Protein AF-A0AAI9X634-F1 (afdb_monomer_lite)

pLDDT: mean 71.08, std 17.68, range [26.84, 91.75]

Foldseek 3Di:
DWDWDKDKDADQKAFDPVLQVVLVVVLCVVPVPKPWDWDADRVVSIIMITTTGDPVVSVVSRVSVVVSCVVQVPPDPVDDGRIDGDPVCCVPDPDNDDPPDDDDDDDDDDDDDDDDDDDPPPPDWDKDFADQPDQFCPVCQDPCVVVQVVLCVVLVWDWDHPHRRHIMITHNDPSSVVSSNVVVNVVSVVVD

Radius of gyration: 21.93 Å; chains: 1; bounding box: 58×43×53 Å

Secondary structure (DSSP, 8-state):
--EEEEEEEE-SEEEPHHHHHHHHHHHHHH-TTS-EEEEEETTTTEEEEEEEE-HHHHHHHHHHHHHHHHHHTT--TTS--SEEE-TTTGGG-SS-----------S----------------SPEEEEE--SSSS-GGGTTS-HHHHHHHHHHHT-EEEE-GGG-EEEEESSHHHHHHHHHHHHHHHHHT-

Organism: Penicillium thymicola (NCBI:txid293382)

Sequence (192 aa):
MADSRTLYLSSMWSLEDRGISEFRDKLKELNPGASIKVQYQPDKHFLIVTGQFDDEFDVEITSLFATYIEEHRNDDLLEMPRFQQLRTSKYFDPNPLLDYGSDAQPGAETLVEEIMPTQPTSDGPVVKFWYPSQVGLGPISYDSGPLLRRISEMTGTQIAVQRARGLRISAQHMDNIEEAMDILDSLEECLV

Structure (mmCIF, N/CA/C/O backbone):
data_AF-A0AAI9X634-F1
#
_entry.id   AF-A0AAI9X634-F1
#
loop_
_atom_site.group_PDB
_atom_site.id
_atom_site.type_symbol
_atom_site.label_atom_id
_atom_site.label_alt_id
_atom_site.label_comp_id
_atom_site.label_asym_id
_atom_site.label_entity_id
_atom_site.label_seq_id
_atom_site.pdbx_PDB_ins_code
_atom_site.Cartn_x
_atom_site.Cartn_y
_atom_site.Cartn_z
_atom_site.occupancy
_atom_site.B_iso_or_equiv
_atom_site.auth_seq_id
_atom_site.auth_comp_id
_atom_site.auth_asym_id
_atom_site.auth_atom_id
_atom_site.pdbx_PDB_model_num
ATOM 1 N N . MET A 1 1 ? -16.036 15.602 7.531 1.00 56.97 1 MET A N 1
ATOM 2 C CA . MET A 1 1 ? -17.043 14.729 8.184 1.00 56.97 1 MET A CA 1
ATOM 3 C C . MET A 1 1 ? -16.485 13.325 8.072 1.00 56.97 1 MET A C 1
ATOM 5 O O . MET A 1 1 ? -16.000 13.006 6.999 1.00 56.97 1 MET A O 1
ATOM 9 N N . ALA A 1 2 ? -16.459 12.551 9.157 1.00 60.59 2 ALA A N 1
ATOM 10 C CA . ALA A 1 2 ? -15.922 11.194 9.106 1.00 60.59 2 ALA A CA 1
ATOM 11 C C . ALA A 1 2 ? -16.899 10.285 8.352 1.00 60.59 2 ALA A C 1
ATOM 13 O O . ALA A 1 2 ? -18.075 10.225 8.717 1.00 60.59 2 ALA A O 1
ATOM 14 N N . ASP A 1 3 ? -16.399 9.605 7.323 1.00 71.38 3 ASP A N 1
ATOM 15 C CA . ASP A 1 3 ? -17.170 8.685 6.494 1.00 71.38 3 ASP A CA 1
ATOM 16 C C . ASP A 1 3 ? -16.716 7.243 6.739 1.00 71.38 3 ASP A C 1
ATOM 18 O O . ASP A 1 3 ? -15.586 6.976 7.155 1.00 71.38 3 ASP A O 1
ATOM 22 N N . SER A 1 4 ? -17.591 6.282 6.431 1.00 78.19 4 SER A N 1
ATOM 23 C CA . SER A 1 4 ? -17.218 4.866 6.433 1.00 78.19 4 SER A CA 1
ATOM 24 C C . SER A 1 4 ? -16.253 4.588 5.289 1.00 78.19 4 SER A C 1
ATOM 26 O O . SER A 1 4 ? -16.661 4.571 4.127 1.00 78.19 4 SER A O 1
ATOM 28 N N . ARG A 1 5 ? -14.993 4.308 5.611 1.00 78.81 5 ARG A N 1
ATOM 29 C CA . ARG A 1 5 ? -13.916 4.180 4.628 1.00 78.81 5 ARG A CA 1
ATOM 30 C C . ARG A 1 5 ? -13.088 2.921 4.814 1.00 78.81 5 ARG A C 1
ATOM 32 O O . ARG A 1 5 ? -13.061 2.307 5.882 1.00 78.81 5 ARG A O 1
ATOM 39 N N . THR A 1 6 ? -12.445 2.509 3.726 1.00 84.00 6 THR A N 1
ATOM 40 C CA . THR A 1 6 ? -11.462 1.423 3.707 1.00 84.00 6 THR A CA 1
ATOM 41 C C . THR A 1 6 ? -10.257 1.859 2.893 1.00 84.00 6 THR A C 1
ATOM 43 O O . THR A 1 6 ? -10.383 2.108 1.697 1.00 84.00 6 THR A O 1
ATOM 46 N N . LEU A 1 7 ? -9.100 1.899 3.545 1.00 85.62 7 LEU A N 1
ATOM 47 C CA . LEU A 1 7 ? -7.812 2.203 2.945 1.00 85.62 7 LEU A CA 1
ATOM 48 C C . LEU A 1 7 ? -7.017 0.909 2.753 1.00 85.62 7 LEU A C 1
ATOM 50 O O . LEU A 1 7 ? -6.922 0.082 3.665 1.00 85.62 7 LEU A O 1
ATOM 54 N N . TYR A 1 8 ? -6.451 0.739 1.560 1.00 89.31 8 TYR A N 1
ATOM 55 C CA . TYR A 1 8 ? -5.582 -0.380 1.208 1.00 89.31 8 TYR A CA 1
ATOM 56 C C . TYR A 1 8 ? -4.160 0.138 1.041 1.00 89.31 8 TYR A C 1
ATOM 58 O O . TYR A 1 8 ? -3.875 0.901 0.121 1.00 89.31 8 TYR A O 1
ATOM 66 N N . LEU A 1 9 ? -3.268 -0.295 1.921 1.00 88.31 9 LEU A N 1
ATOM 67 C CA . LEU A 1 9 ? -1.867 0.095 1.924 1.00 88.31 9 LEU A CA 1
ATOM 68 C C . LEU A 1 9 ? -1.016 -1.077 1.445 1.00 88.31 9 LEU A C 1
ATOM 70 O O . LEU A 1 9 ? -1.189 -2.212 1.888 1.00 88.31 9 LEU A O 1
ATOM 74 N N . SER A 1 10 ? -0.079 -0.788 0.552 1.00 87.88 10 SER A N 1
ATOM 75 C CA . SER A 1 10 ? 0.893 -1.741 0.021 1.00 87.88 10 SER A CA 1
ATOM 76 C C . SER A 1 10 ? 2.277 -1.127 0.105 1.00 87.88 10 SER A C 1
ATOM 78 O O . SER A 1 10 ? 2.429 0.078 -0.078 1.00 87.88 10 SER A O 1
ATOM 80 N N . SER A 1 11 ? 3.299 -1.950 0.313 1.00 84.50 11 SER A N 1
ATOM 81 C CA . SER A 1 11 ? 4.686 -1.495 0.252 1.00 84.50 11 SER A CA 1
ATOM 82 C C . SER A 1 11 ? 5.603 -2.577 -0.319 1.00 84.50 11 SER A C 1
ATOM 84 O O . SER A 1 11 ? 5.167 -3.667 -0.693 1.00 84.50 11 SER A O 1
ATOM 86 N N . MET A 1 12 ? 6.896 -2.264 -0.407 1.00 85.25 12 MET A N 1
ATOM 87 C CA . MET A 1 12 ? 7.950 -3.221 -0.753 1.00 85.25 12 MET A CA 1
ATOM 88 C C . MET A 1 12 ? 8.291 -4.194 0.387 1.00 85.25 12 MET A C 1
ATOM 90 O O . MET A 1 12 ? 9.158 -5.053 0.202 1.00 85.25 12 MET A O 1
ATOM 94 N N . TRP A 1 13 ? 7.613 -4.073 1.529 1.00 85.44 13 TRP A N 1
ATOM 95 C CA . TRP A 1 13 ? 7.865 -4.804 2.762 1.00 85.44 13 TRP A CA 1
ATOM 96 C C . TRP A 1 13 ? 6.585 -5.521 3.207 1.00 85.44 13 TRP A C 1
ATOM 98 O O . TRP A 1 13 ? 5.520 -4.911 3.296 1.00 85.44 13 TRP A O 1
ATOM 108 N N . SER A 1 14 ? 6.666 -6.817 3.494 1.00 86.88 14 SER A N 1
ATOM 109 C CA . SER A 1 14 ? 5.602 -7.525 4.201 1.00 86.88 14 SER A CA 1
ATOM 110 C C . SER A 1 14 ? 5.644 -7.188 5.683 1.00 86.88 14 SER A C 1
ATOM 112 O O . SER A 1 14 ? 6.724 -7.095 6.257 1.00 86.88 14 SER A O 1
ATOM 114 N N . LEU A 1 15 ? 4.474 -7.040 6.303 1.00 87.62 15 LEU A N 1
ATOM 115 C CA . LEU A 1 15 ? 4.367 -6.915 7.753 1.00 87.62 15 LEU A CA 1
ATOM 116 C C . LEU A 1 15 ? 4.334 -8.290 8.407 1.00 87.62 15 LEU A C 1
ATOM 118 O O . LEU A 1 15 ? 3.639 -9.191 7.935 1.00 87.62 15 LEU A O 1
ATOM 122 N N . GLU A 1 16 ? 5.004 -8.381 9.545 1.00 88.00 16 GLU A N 1
ATOM 123 C CA . GLU A 1 16 ? 4.926 -9.504 10.471 1.00 88.00 16 GLU A CA 1
ATOM 124 C C . GLU A 1 16 ? 3.901 -9.220 11.582 1.00 88.00 16 GLU A C 1
ATOM 126 O O . GLU A 1 16 ? 3.533 -8.069 11.840 1.00 88.00 16 GLU A O 1
ATOM 131 N N . ASP A 1 17 ? 3.460 -10.259 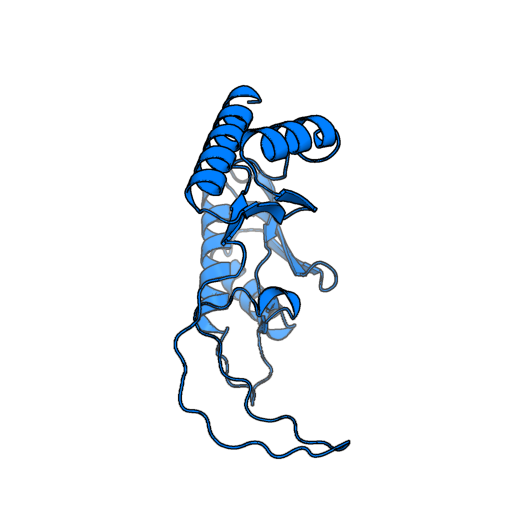12.296 1.00 84.94 17 ASP A N 1
ATOM 132 C CA . ASP A 1 17 ? 2.416 -10.166 13.335 1.00 84.94 17 ASP A CA 1
ATOM 133 C C . ASP A 1 17 ? 2.704 -9.102 14.411 1.00 84.94 17 ASP A C 1
ATOM 135 O O . ASP A 1 17 ? 1.795 -8.393 14.869 1.00 84.94 17 ASP A O 1
ATOM 139 N N . ARG A 1 18 ? 3.982 -8.949 14.787 1.00 86.31 18 ARG A N 1
ATOM 140 C CA . ARG A 1 18 ? 4.444 -7.902 15.711 1.00 86.31 18 ARG A CA 1
ATOM 141 C C . ARG A 1 18 ? 4.224 -6.509 15.122 1.00 86.31 18 ARG A C 1
ATOM 143 O O . ARG A 1 18 ? 3.629 -5.665 15.787 1.00 86.31 18 ARG A O 1
ATOM 150 N N . GLY A 1 19 ? 4.638 -6.304 13.870 1.00 87.62 19 GLY A N 1
ATOM 151 C CA . GLY A 1 19 ? 4.487 -5.033 13.162 1.00 87.62 19 GLY A CA 1
ATOM 152 C C . GLY A 1 19 ? 3.024 -4.625 12.998 1.00 87.62 19 GLY A C 1
ATOM 153 O O . GLY A 1 19 ? 2.666 -3.471 13.219 1.00 87.62 19 GLY A O 1
ATOM 154 N N . ILE A 1 20 ? 2.141 -5.584 12.703 1.00 88.44 20 ILE A N 1
ATOM 155 C CA . ILE A 1 20 ? 0.691 -5.343 12.589 1.00 88.44 20 ILE A CA 1
ATOM 156 C C . ILE A 1 20 ? 0.101 -4.884 13.927 1.00 88.44 20 ILE A C 1
ATOM 158 O O . ILE A 1 20 ? -0.741 -3.982 13.961 1.00 88.44 20 ILE A O 1
ATOM 162 N N . SER A 1 21 ? 0.512 -5.524 15.022 1.00 87.44 21 SER A N 1
ATOM 163 C CA . SER A 1 21 ? -0.006 -5.232 16.361 1.00 87.44 21 SER A CA 1
ATOM 164 C C . SER A 1 21 ? 0.444 -3.852 16.841 1.00 87.44 21 SER A C 1
ATOM 166 O O . SER A 1 21 ? -0.394 -3.039 17.222 1.00 87.44 21 SER A O 1
ATOM 168 N N . GLU A 1 22 ? 1.738 -3.556 16.731 1.00 91.75 22 GLU A N 1
ATOM 169 C CA . GLU A 1 22 ? 2.305 -2.256 17.104 1.00 91.75 22 GLU A CA 1
ATOM 170 C C . GLU A 1 22 ? 1.743 -1.116 16.237 1.00 91.75 22 GLU A C 1
ATOM 172 O O . GLU A 1 22 ? 1.356 -0.069 16.760 1.00 91.75 22 GLU A O 1
ATOM 177 N N . PHE A 1 23 ? 1.616 -1.322 14.921 1.00 90.00 23 PHE A N 1
ATOM 178 C CA . PHE A 1 23 ? 1.023 -0.325 14.026 1.00 90.00 23 PHE A CA 1
ATOM 179 C C . PHE A 1 23 ? -0.446 -0.044 14.364 1.00 90.00 23 PHE A C 1
ATOM 181 O O . PHE A 1 23 ? -0.885 1.107 14.357 1.00 90.00 23 PHE A O 1
ATOM 188 N N . ARG A 1 24 ? -1.219 -1.083 14.707 1.00 87.19 24 ARG A N 1
ATOM 189 C CA . ARG A 1 24 ? -2.605 -0.919 15.162 1.00 87.19 24 ARG A CA 1
ATOM 190 C C . ARG A 1 24 ? -2.683 -0.056 16.420 1.00 87.19 24 ARG A C 1
ATOM 192 O O . ARG A 1 24 ? -3.620 0.731 16.538 1.00 87.19 24 ARG A O 1
ATOM 199 N N . ASP A 1 25 ? -1.755 -0.219 17.352 1.00 89.38 25 ASP A N 1
ATOM 200 C CA . ASP A 1 25 ? -1.757 0.560 18.587 1.00 89.38 25 ASP A CA 1
ATOM 201 C C . ASP A 1 25 ? -1.345 2.016 18.331 1.00 89.38 25 ASP A C 1
ATOM 203 O O . ASP A 1 25 ? -2.064 2.914 18.769 1.00 89.38 25 ASP A O 1
ATOM 207 N N . LYS A 1 26 ? -0.334 2.265 17.485 1.00 89.75 26 LYS A N 1
ATOM 208 C CA . LYS A 1 26 ? 0.007 3.622 17.009 1.00 89.75 26 LYS A CA 1
ATOM 209 C C . LYS A 1 26 ? -1.176 4.319 16.322 1.00 89.75 26 LYS A C 1
ATOM 211 O O . LYS A 1 26 ? -1.415 5.498 16.559 1.00 89.75 26 LYS A O 1
ATOM 216 N N . LEU A 1 27 ? -1.963 3.599 15.516 1.00 84.19 27 LEU A N 1
ATOM 217 C CA . LEU A 1 27 ? -3.168 4.155 14.884 1.00 84.19 2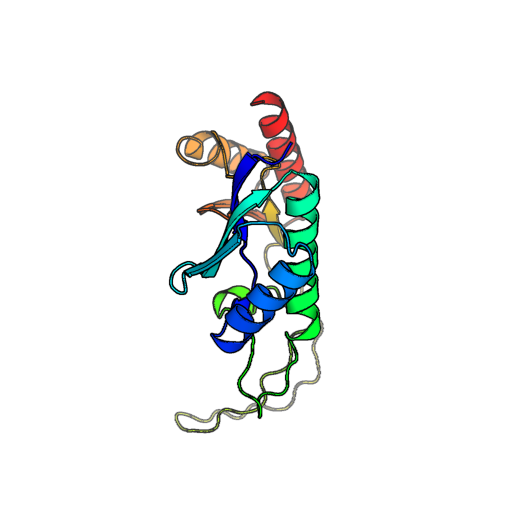7 LEU A CA 1
ATOM 218 C C . LEU A 1 27 ? -4.253 4.554 15.892 1.00 84.19 27 LEU A C 1
ATOM 220 O O . LEU A 1 27 ? -4.928 5.565 15.702 1.00 84.19 27 LEU A O 1
ATOM 224 N N . LYS A 1 28 ? -4.433 3.772 16.961 1.00 82.94 28 LYS A N 1
ATOM 225 C CA . LYS A 1 28 ? -5.371 4.127 18.036 1.00 82.94 28 LYS A CA 1
ATOM 226 C C . LYS A 1 28 ? -4.880 5.325 18.840 1.00 82.94 28 LYS A C 1
ATOM 228 O O . LYS A 1 28 ? -5.702 6.117 19.274 1.00 82.94 28 LYS A O 1
ATOM 233 N N . GLU A 1 29 ? -3.574 5.451 19.063 1.00 85.69 29 GLU A N 1
ATOM 234 C CA . GLU A 1 29 ? -2.994 6.621 19.733 1.00 85.69 29 GLU A CA 1
ATOM 235 C C . GLU A 1 29 ? -3.161 7.890 18.896 1.00 85.69 29 GLU A C 1
ATOM 237 O O . GLU A 1 29 ? -3.487 8.942 19.443 1.00 85.69 29 GLU A O 1
ATOM 242 N N . LEU A 1 30 ? -2.994 7.772 17.576 1.00 81.44 30 LEU A N 1
ATOM 243 C CA . LEU A 1 30 ? -3.174 8.868 16.629 1.00 81.44 30 LEU A CA 1
ATOM 244 C C . LEU A 1 30 ? -4.624 9.381 16.618 1.00 81.44 30 LEU A C 1
ATOM 246 O O . LEU A 1 30 ? -4.846 10.587 16.558 1.00 81.44 30 LEU A O 1
ATOM 250 N N . ASN A 1 31 ? -5.616 8.488 16.736 1.00 73.44 31 ASN A N 1
ATOM 251 C CA . ASN A 1 31 ? -7.017 8.886 16.875 1.00 73.44 31 ASN A CA 1
ATOM 252 C C . ASN A 1 31 ? -7.805 7.965 17.826 1.00 73.44 31 ASN A C 1
ATOM 254 O O . ASN A 1 31 ? -8.482 7.030 17.383 1.00 73.44 31 ASN A O 1
ATOM 258 N N . PRO A 1 32 ? -7.789 8.257 19.142 1.00 70.06 32 PRO A N 1
ATOM 259 C CA . PRO A 1 32 ? -8.424 7.412 20.158 1.00 70.06 32 PRO A CA 1
ATOM 260 C C . PRO A 1 32 ? -9.949 7.319 20.038 1.00 70.06 32 PRO A C 1
ATOM 262 O O . PRO A 1 32 ? -10.562 6.416 20.609 1.00 70.06 32 PRO A O 1
ATOM 265 N N . GLY A 1 33 ? -10.573 8.263 19.326 1.00 61.09 33 GLY A N 1
ATOM 266 C CA . GLY A 1 33 ? -12.018 8.308 19.104 1.00 61.09 33 GLY A CA 1
ATOM 267 C C . GLY A 1 33 ? -12.484 7.555 17.857 1.00 61.09 33 GLY A C 1
ATOM 268 O O . GLY A 1 33 ? -13.686 7.325 17.706 1.00 61.09 33 GLY A O 1
ATOM 269 N N . ALA A 1 34 ? -11.571 7.162 16.967 1.00 67.44 34 ALA A N 1
ATOM 270 C CA . ALA A 1 34 ? -11.924 6.532 15.705 1.00 67.44 34 ALA A CA 1
ATOM 271 C C . ALA A 1 34 ? -12.141 5.020 15.862 1.00 67.44 34 ALA A C 1
ATOM 273 O O . ALA A 1 34 ? -11.308 4.275 16.381 1.00 67.44 34 ALA A O 1
ATOM 274 N N . SER A 1 35 ? -13.280 4.533 15.363 1.00 70.31 35 SER A N 1
ATOM 275 C CA . SER A 1 35 ? -13.556 3.097 15.283 1.00 70.31 35 SER A CA 1
ATOM 276 C C . SER A 1 35 ? -12.810 2.512 14.084 1.00 70.31 35 SER A C 1
ATOM 278 O O . SER A 1 35 ? -13.330 2.506 12.968 1.00 70.31 35 SER A O 1
ATOM 280 N N . ILE A 1 36 ? -11.566 2.079 14.307 1.00 76.81 36 ILE A N 1
ATOM 281 C CA . ILE A 1 36 ? -10.661 1.589 13.260 1.00 76.81 36 ILE A CA 1
ATOM 282 C C . ILE A 1 36 ? -10.371 0.099 13.457 1.00 76.81 36 ILE A C 1
ATOM 284 O O . ILE A 1 36 ? -10.025 -0.366 14.546 1.00 76.81 36 ILE A O 1
ATOM 288 N N . LYS A 1 37 ? -10.466 -0.663 12.369 1.00 82.69 37 LYS A N 1
ATOM 289 C CA . LYS A 1 37 ? -10.081 -2.068 12.270 1.00 82.69 37 LYS A CA 1
ATOM 290 C C . LYS A 1 37 ? -8.907 -2.204 11.306 1.00 82.69 37 LYS A C 1
ATOM 292 O O . LYS A 1 37 ? -9.003 -1.802 10.154 1.00 82.69 37 LYS A O 1
ATOM 297 N N . VAL A 1 38 ? -7.840 -2.853 11.768 1.00 85.25 38 VAL A N 1
ATOM 298 C CA . VAL A 1 38 ? -6.632 -3.127 10.975 1.00 85.25 38 VAL A CA 1
ATOM 299 C C . VAL A 1 38 ? -6.536 -4.623 10.696 1.00 85.25 38 VAL A C 1
ATOM 301 O O . VAL A 1 38 ? -6.556 -5.427 11.636 1.00 85.25 38 VAL A O 1
ATOM 304 N N . GLN A 1 39 ? -6.439 -4.998 9.423 1.00 86.19 39 GLN A N 1
ATOM 305 C CA . GLN A 1 39 ? -6.266 -6.376 8.955 1.00 86.19 39 GLN A CA 1
ATOM 306 C C . GLN A 1 39 ? -5.118 -6.436 7.955 1.00 86.19 39 GLN A C 1
ATOM 308 O O . GLN A 1 39 ? -4.992 -5.549 7.124 1.00 86.19 39 GLN A O 1
ATOM 313 N N . TYR A 1 40 ? -4.324 -7.498 7.986 1.00 89.00 40 TYR A N 1
ATOM 314 C CA . TYR A 1 40 ? -3.286 -7.733 6.990 1.00 89.00 40 TYR A CA 1
ATOM 315 C C . TYR A 1 40 ? -3.644 -8.962 6.152 1.00 89.00 40 TYR A C 1
ATOM 317 O O . TYR A 1 40 ? -4.111 -9.961 6.699 1.00 89.00 40 TYR A O 1
ATOM 325 N N . GLN A 1 41 ? -3.470 -8.872 4.834 1.00 85.50 41 GLN A N 1
ATOM 326 C CA . GLN A 1 41 ? -3.637 -9.973 3.881 1.00 85.50 41 GLN A CA 1
ATOM 327 C C . GLN A 1 41 ? -2.250 -10.420 3.397 1.00 85.50 41 GLN A C 1
ATOM 329 O O . GLN A 1 41 ? -1.700 -9.780 2.495 1.00 85.50 41 GLN A O 1
ATOM 334 N N . PRO A 1 42 ? -1.663 -11.488 3.975 1.00 77.31 42 PRO A N 1
ATOM 335 C CA . PRO A 1 42 ? -0.293 -11.903 3.666 1.00 77.31 42 PRO A CA 1
ATOM 336 C C . PRO A 1 42 ? -0.092 -12.351 2.217 1.00 77.31 42 PRO A C 1
ATOM 338 O O . PRO A 1 42 ? 0.991 -12.182 1.676 1.00 77.31 42 PRO A O 1
ATOM 341 N N . ASP A 1 43 ? -1.129 -12.897 1.579 1.00 76.38 43 ASP A N 1
ATOM 342 C CA . ASP A 1 43 ? -1.113 -13.368 0.190 1.00 76.38 43 ASP A CA 1
ATOM 343 C C . ASP A 1 43 ? -1.012 -12.225 -0.830 1.00 76.38 43 ASP A C 1
ATOM 345 O O . ASP A 1 43 ? -0.469 -12.408 -1.920 1.00 76.38 43 ASP A O 1
ATOM 349 N N . LYS A 1 44 ? -1.528 -11.044 -0.474 1.00 79.81 44 LYS A N 1
ATOM 350 C CA . LYS A 1 44 ? -1.520 -9.846 -1.329 1.00 79.81 44 LYS A CA 1
ATOM 351 C C . LYS A 1 44 ? -0.578 -8.755 -0.840 1.00 79.81 44 LYS A C 1
ATOM 353 O O . LYS A 1 44 ? -0.391 -7.773 -1.549 1.00 79.81 44 LYS A O 1
ATOM 358 N N . HIS A 1 45 ? -0.006 -8.924 0.350 1.00 85.00 45 HIS A N 1
ATOM 359 C CA . HIS A 1 45 ? 0.813 -7.928 1.041 1.00 85.00 45 HIS A CA 1
ATOM 360 C C . HIS A 1 45 ? 0.091 -6.585 1.232 1.00 85.00 45 HIS A C 1
ATOM 362 O O . HIS A 1 45 ? 0.697 -5.521 1.120 1.00 85.00 45 HIS A O 1
ATOM 368 N N . PHE A 1 46 ? -1.213 -6.642 1.532 1.00 88.44 46 PHE A N 1
ATOM 369 C CA . PHE A 1 46 ? -2.021 -5.456 1.811 1.00 88.44 46 PHE A CA 1
ATOM 370 C C . PHE A 1 46 ? -2.329 -5.315 3.293 1.00 88.44 46 PHE A C 1
ATOM 372 O O . PHE A 1 46 ? -2.859 -6.237 3.919 1.00 88.44 46 PHE A O 1
ATOM 379 N N . LEU A 1 47 ? -2.078 -4.122 3.823 1.00 89.25 47 LEU A N 1
ATOM 380 C CA . LEU A 1 47 ? -2.615 -3.677 5.096 1.00 89.25 47 LEU A CA 1
ATOM 381 C C . LEU A 1 47 ? -3.915 -2.910 4.843 1.00 89.25 47 LEU A C 1
ATOM 383 O O . LEU A 1 47 ? -3.945 -1.916 4.127 1.00 89.25 47 LEU A O 1
ATOM 387 N N . ILE A 1 48 ? -5.002 -3.408 5.414 1.00 88.44 48 ILE A N 1
ATOM 388 C CA . ILE A 1 48 ? -6.356 -2.898 5.234 1.00 88.44 48 ILE A CA 1
ATOM 389 C C . ILE A 1 48 ? -6.773 -2.197 6.517 1.00 88.44 48 ILE A C 1
ATOM 391 O O . ILE A 1 48 ? -6.866 -2.828 7.577 1.00 88.44 48 ILE A O 1
ATOM 395 N N . VAL A 1 49 ? -7.058 -0.906 6.404 1.00 87.00 49 VAL A N 1
ATOM 396 C CA . VAL A 1 49 ? -7.551 -0.067 7.495 1.00 87.00 49 VAL A CA 1
ATOM 397 C C . VAL A 1 49 ? -8.991 0.313 7.175 1.00 87.00 49 VAL A C 1
ATOM 399 O O . VAL A 1 49 ? -9.255 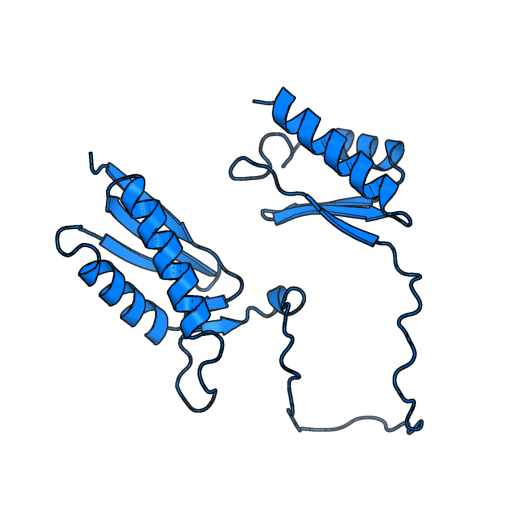1.029 6.217 1.00 87.00 49 VAL A O 1
ATOM 402 N N . THR A 1 50 ? -9.943 -0.195 7.952 1.00 84.88 50 THR A N 1
ATOM 403 C CA . THR A 1 50 ? -11.376 0.093 7.785 1.00 84.88 50 THR A CA 1
ATOM 404 C C . THR A 1 50 ? -11.882 0.855 8.995 1.00 84.88 50 THR A C 1
ATOM 406 O O . THR A 1 50 ? -11.624 0.432 10.121 1.00 84.88 50 THR A O 1
ATOM 409 N N . GLY A 1 51 ? -12.636 1.932 8.804 1.00 78.75 51 GLY A N 1
ATOM 410 C CA . GLY A 1 51 ? -13.164 2.696 9.929 1.00 78.75 51 GLY A CA 1
ATOM 411 C C . GLY A 1 51 ? -13.990 3.909 9.534 1.00 78.75 51 GLY A C 1
ATOM 412 O O . GLY A 1 51 ? -14.409 4.039 8.388 1.00 78.75 51 GLY A O 1
ATOM 413 N N . GLN A 1 52 ? -14.245 4.765 10.522 1.00 77.62 52 GLN A N 1
ATOM 414 C CA . GLN A 1 52 ? -14.866 6.078 10.340 1.00 77.62 52 GLN A CA 1
ATOM 415 C C . GLN A 1 52 ? -13.783 7.147 10.449 1.00 77.62 52 GLN A C 1
ATOM 417 O O . GLN A 1 52 ? -13.299 7.404 11.552 1.00 77.62 52 GLN A O 1
ATOM 422 N N . PHE A 1 53 ? -13.391 7.732 9.323 1.00 76.38 53 PHE A N 1
ATOM 423 C CA . PHE A 1 53 ? -12.370 8.777 9.263 1.00 76.38 53 PHE A CA 1
ATOM 424 C C . PHE A 1 53 ? -12.534 9.634 7.997 1.00 76.38 53 PHE A C 1
ATOM 426 O O . PHE A 1 53 ? -13.357 9.312 7.140 1.00 76.38 53 PHE A O 1
ATOM 433 N N . ASP A 1 54 ? -11.835 10.765 7.920 1.00 76.88 54 ASP A N 1
ATOM 434 C CA . ASP A 1 54 ? -11.885 11.707 6.795 1.00 76.88 54 ASP A CA 1
ATOM 435 C C . ASP A 1 54 ? -10.606 11.666 5.937 1.00 76.88 54 ASP A C 1
ATOM 437 O O . ASP A 1 54 ? -9.695 10.878 6.190 1.00 76.88 54 ASP A O 1
ATOM 441 N N . ASP A 1 55 ? -10.567 12.492 4.884 1.00 77.06 55 ASP A N 1
ATOM 442 C CA . ASP A 1 55 ? -9.445 12.565 3.936 1.00 77.06 55 ASP A CA 1
ATOM 443 C C . ASP A 1 55 ? -8.128 13.003 4.592 1.00 77.06 55 ASP A C 1
ATOM 445 O O . ASP A 1 55 ? -7.053 12.601 4.152 1.00 77.06 55 ASP A O 1
ATOM 449 N N . GLU A 1 56 ? -8.195 13.829 5.639 1.00 79.38 56 GLU A N 1
ATOM 450 C CA . GLU A 1 56 ? -7.009 14.280 6.371 1.00 79.38 56 GLU A CA 1
ATOM 451 C C . GLU A 1 56 ? -6.376 13.101 7.112 1.00 79.38 56 GLU A C 1
ATOM 453 O O . GLU A 1 56 ? -5.178 12.839 6.973 1.00 79.38 56 GLU A O 1
ATOM 458 N N . PHE A 1 57 ? -7.201 12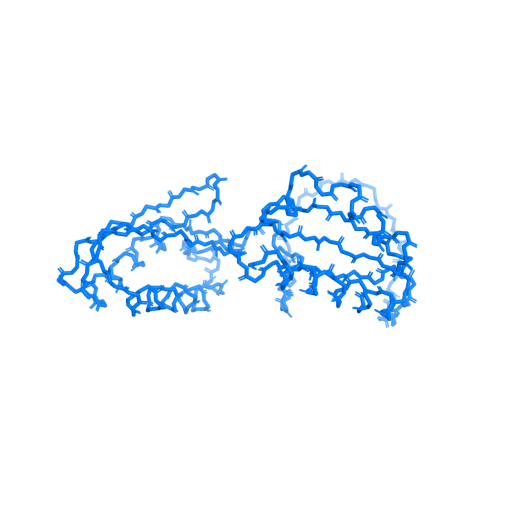.304 7.790 1.00 79.31 57 PHE A N 1
ATOM 459 C CA . PHE A 1 57 ? -6.739 11.113 8.488 1.00 79.31 57 PHE A CA 1
ATOM 460 C C . PHE A 1 57 ? -6.207 10.022 7.540 1.00 79.31 57 PHE A C 1
ATOM 462 O O . PHE A 1 57 ? -5.298 9.284 7.913 1.00 79.31 57 PHE A O 1
ATOM 469 N N . ASP A 1 58 ? -6.699 9.929 6.298 1.00 81.69 58 ASP A N 1
ATOM 470 C CA . ASP A 1 58 ? -6.138 9.028 5.273 1.00 81.69 58 ASP A CA 1
ATOM 471 C C . ASP A 1 58 ? -4.656 9.333 4.977 1.00 81.69 58 ASP A C 1
ATOM 473 O O . ASP A 1 58 ? -3.821 8.421 4.862 1.00 81.69 58 ASP A O 1
ATOM 477 N N . VAL A 1 59 ? -4.306 10.621 4.900 1.00 84.06 59 VAL A N 1
ATOM 478 C CA . VAL A 1 59 ? -2.918 11.072 4.722 1.00 84.06 59 VAL A CA 1
ATOM 479 C C . VAL A 1 59 ? -2.088 10.740 5.958 1.00 84.06 59 VAL A C 1
ATOM 481 O O . VAL A 1 59 ? -0.964 10.248 5.823 1.00 84.06 59 VAL A O 1
ATOM 484 N N . GLU A 1 60 ? -2.635 10.940 7.158 1.00 85.56 60 GLU A N 1
ATOM 485 C CA . GLU A 1 60 ? -1.939 10.614 8.405 1.00 85.56 60 GLU A CA 1
ATOM 486 C C . GLU A 1 60 ? -1.686 9.108 8.555 1.00 85.56 60 GLU A C 1
ATOM 488 O O . GLU A 1 60 ? -0.572 8.714 8.903 1.00 85.56 60 GLU A O 1
ATOM 493 N N . ILE A 1 61 ? -2.663 8.255 8.221 1.00 84.00 61 ILE A N 1
ATOM 494 C CA . ILE A 1 61 ? -2.499 6.793 8.209 1.00 84.00 61 ILE A CA 1
ATOM 495 C C . ILE A 1 61 ? -1.374 6.396 7.245 1.00 84.00 61 ILE A C 1
ATOM 497 O O . ILE A 1 61 ? -0.513 5.580 7.588 1.00 84.00 61 ILE A O 1
ATOM 501 N N . THR A 1 62 ? -1.373 6.966 6.038 1.00 88.44 62 THR A N 1
ATOM 502 C CA . THR A 1 62 ? -0.375 6.655 5.005 1.00 88.44 62 THR A CA 1
ATOM 503 C C . THR A 1 62 ? 1.023 7.107 5.432 1.00 88.44 62 THR A C 1
ATOM 505 O O . THR A 1 62 ? 1.986 6.347 5.309 1.00 88.44 62 THR A O 1
ATOM 508 N N . SER A 1 63 ? 1.132 8.314 5.989 1.00 87.38 63 SER A N 1
ATOM 509 C CA . SER A 1 63 ? 2.381 8.879 6.509 1.00 87.38 63 SER A CA 1
ATOM 510 C C . SER A 1 63 ? 2.925 8.076 7.693 1.00 87.38 63 SER A C 1
ATOM 512 O O . SER A 1 63 ? 4.112 7.733 7.725 1.00 87.38 63 SER A O 1
ATOM 514 N N . LEU A 1 64 ? 2.052 7.692 8.631 1.00 89.31 64 LEU A N 1
ATOM 515 C CA . LEU A 1 64 ? 2.400 6.829 9.757 1.00 89.31 64 LEU A CA 1
ATOM 516 C C . LEU A 1 64 ? 2.922 5.480 9.262 1.00 89.31 64 LEU A C 1
ATOM 518 O O . LEU A 1 64 ? 3.925 4.990 9.771 1.00 89.31 64 LEU A O 1
ATOM 522 N N . PHE A 1 65 ? 2.269 4.884 8.263 1.00 90.81 65 PHE A N 1
ATOM 523 C CA . PHE A 1 65 ? 2.676 3.595 7.711 1.00 90.81 65 PHE A CA 1
ATOM 524 C C . PHE A 1 65 ? 4.042 3.658 7.023 1.00 90.81 65 PHE A C 1
ATOM 526 O O . PHE A 1 65 ? 4.891 2.804 7.279 1.00 90.81 65 PHE A O 1
ATOM 533 N N . ALA A 1 66 ? 4.282 4.686 6.207 1.00 87.12 66 ALA A N 1
ATOM 534 C CA . ALA A 1 66 ? 5.577 4.903 5.568 1.00 87.12 66 ALA A CA 1
ATOM 535 C C . ALA A 1 66 ? 6.689 5.129 6.604 1.00 87.12 66 ALA A C 1
ATOM 537 O O . ALA A 1 66 ? 7.727 4.474 6.543 1.00 87.12 66 ALA A O 1
ATOM 538 N N . THR A 1 67 ? 6.447 5.989 7.596 1.00 86.94 67 THR A N 1
ATOM 539 C CA . THR A 1 67 ? 7.410 6.270 8.673 1.00 86.94 67 THR A CA 1
ATOM 540 C C . THR A 1 67 ? 7.722 5.010 9.476 1.00 86.94 67 THR A C 1
ATOM 542 O O . THR A 1 67 ? 8.884 4.700 9.711 1.00 86.94 67 THR A O 1
ATOM 545 N N . TYR A 1 68 ? 6.696 4.234 9.829 1.00 89.50 68 TYR A N 1
ATOM 546 C CA . TYR A 1 68 ? 6.855 3.001 10.594 1.00 89.50 68 TYR A CA 1
ATOM 547 C C . TYR A 1 68 ? 7.675 1.941 9.837 1.00 89.50 68 TYR A C 1
ATOM 549 O O . TYR A 1 68 ? 8.480 1.241 10.444 1.00 89.50 68 TYR A O 1
ATOM 557 N N . ILE A 1 69 ? 7.534 1.851 8.508 1.00 87.19 69 ILE A N 1
ATOM 558 C CA . ILE A 1 69 ? 8.416 1.018 7.676 1.00 87.19 69 ILE A CA 1
ATOM 559 C C . ILE A 1 69 ? 9.856 1.528 7.741 1.00 87.19 69 ILE A C 1
ATOM 561 O O . ILE A 1 69 ? 10.769 0.742 7.959 1.00 87.19 69 ILE A O 1
ATOM 565 N N . GLU A 1 70 ? 10.083 2.824 7.544 1.00 86.88 70 GLU A N 1
ATOM 566 C CA . GLU A 1 70 ? 11.434 3.397 7.509 1.00 86.88 70 GLU A CA 1
ATOM 567 C C . GLU A 1 70 ? 12.181 3.237 8.841 1.00 86.88 70 GLU A C 1
ATOM 569 O O . GLU A 1 70 ? 13.382 2.960 8.837 1.00 86.88 70 GLU A O 1
ATOM 574 N N . GLU A 1 71 ? 11.469 3.358 9.965 1.00 86.12 71 GLU A N 1
ATOM 575 C CA . GLU A 1 71 ? 12.003 3.145 11.316 1.00 86.12 71 GLU A CA 1
ATOM 576 C C . GLU A 1 71 ? 12.471 1.701 11.539 1.00 86.12 71 GLU A C 1
ATOM 578 O O . GLU A 1 71 ? 13.464 1.484 12.230 1.00 86.12 71 GLU A O 1
ATOM 583 N N . HIS A 1 72 ? 11.784 0.727 10.935 1.00 84.00 72 HIS A N 1
ATOM 584 C CA . HIS A 1 72 ? 11.932 -0.692 11.271 1.00 84.00 72 HIS A CA 1
ATOM 585 C C . HIS A 1 72 ? 12.423 -1.589 10.131 1.00 84.00 72 HIS A C 1
ATOM 587 O O . HIS A 1 72 ? 12.655 -2.780 10.335 1.00 84.00 72 HIS A O 1
ATOM 593 N N . ARG A 1 73 ? 12.622 -1.058 8.920 1.00 77.06 73 ARG A N 1
ATOM 594 C CA . ARG A 1 73 ? 13.119 -1.838 7.769 1.00 77.06 73 ARG A CA 1
ATOM 595 C C . ARG A 1 73 ? 14.523 -2.410 7.981 1.00 77.06 73 ARG A C 1
ATOM 597 O O . ARG A 1 73 ? 14.889 -3.377 7.325 1.00 77.06 73 ARG A O 1
ATOM 604 N N . ASN A 1 74 ? 15.290 -1.787 8.876 1.00 75.38 74 ASN A N 1
ATOM 605 C CA . ASN A 1 74 ? 16.651 -2.169 9.246 1.00 75.38 74 ASN A CA 1
ATOM 606 C C . ASN A 1 74 ? 16.704 -2.774 10.658 1.00 75.38 74 ASN A C 1
ATOM 608 O O . ASN A 1 74 ? 17.777 -2.790 11.261 1.00 75.38 74 ASN A O 1
ATOM 612 N N . ASP A 1 75 ? 15.560 -3.196 11.210 1.00 77.44 75 ASP A N 1
ATOM 613 C CA . ASP A 1 75 ? 15.530 -3.885 12.498 1.00 77.44 75 ASP A CA 1
ATOM 614 C C . ASP A 1 75 ? 16.492 -5.081 12.471 1.00 77.44 75 ASP A C 1
ATOM 616 O O . ASP A 1 75 ? 16.574 -5.824 11.490 1.00 77.44 75 ASP A O 1
ATOM 620 N N . ASP A 1 76 ? 17.232 -5.244 13.565 1.00 64.69 76 ASP A N 1
ATOM 621 C CA . ASP A 1 76 ? 18.266 -6.263 13.687 1.00 64.69 76 ASP A CA 1
ATOM 622 C C . ASP A 1 76 ? 17.661 -7.672 13.543 1.00 64.69 76 ASP A C 1
ATOM 624 O O . ASP A 1 76 ? 16.662 -8.003 14.187 1.00 64.69 76 ASP A O 1
ATOM 628 N N . LEU A 1 77 ? 18.282 -8.525 12.719 1.00 62.84 77 LEU A N 1
ATOM 629 C CA . LEU A 1 77 ? 17.778 -9.867 12.367 1.00 62.84 77 LEU A CA 1
ATOM 630 C C . LEU A 1 77 ? 17.732 -10.835 13.563 1.00 62.84 77 LEU A C 1
ATOM 632 O O . LEU A 1 77 ? 17.189 -11.936 13.461 1.00 62.84 77 LEU A O 1
ATOM 636 N N . LEU A 1 78 ? 18.350 -10.445 14.679 1.00 61.66 78 LEU A N 1
ATOM 637 C CA . LEU A 1 78 ? 18.359 -11.188 15.936 1.00 61.66 78 LEU A CA 1
ATOM 638 C C . LEU A 1 78 ? 17.071 -10.995 16.751 1.00 61.66 78 LEU A C 1
ATOM 640 O O . LEU A 1 78 ? 16.779 -11.818 17.623 1.00 61.66 78 LEU A O 1
ATOM 644 N N . GLU A 1 79 ? 16.290 -9.948 16.473 1.00 67.19 79 GLU A N 1
ATOM 645 C CA . GLU A 1 79 ? 14.934 -9.795 16.998 1.00 67.19 79 GLU A CA 1
ATOM 646 C C . GLU A 1 79 ? 13.891 -10.359 16.027 1.00 67.19 79 GLU A C 1
ATOM 648 O O . GLU A 1 79 ? 14.138 -10.534 14.838 1.00 67.19 79 GLU A O 1
ATOM 653 N N . MET A 1 80 ? 12.682 -10.633 16.531 1.00 69.12 80 MET A N 1
ATOM 654 C CA . MET A 1 80 ? 11.560 -10.986 15.663 1.00 69.12 80 MET A CA 1
ATOM 655 C C . MET A 1 80 ? 11.213 -9.765 14.792 1.00 69.12 80 MET A C 1
ATOM 657 O O . MET A 1 80 ? 10.776 -8.748 15.356 1.00 69.12 80 MET A O 1
ATOM 661 N N . PRO A 1 81 ? 11.422 -9.839 13.463 1.00 75.25 81 PRO A N 1
ATOM 662 C CA . PRO A 1 81 ? 11.325 -8.678 12.593 1.00 75.25 81 PRO A CA 1
ATOM 663 C C . PRO A 1 81 ? 9.881 -8.182 12.529 1.00 75.25 81 PRO A C 1
ATOM 665 O O . PRO A 1 81 ? 8.934 -8.962 12.620 1.00 75.25 81 PRO A O 1
ATOM 668 N N . ARG A 1 82 ? 9.699 -6.867 12.390 1.00 83.38 82 ARG A N 1
ATOM 669 C CA . ARG A 1 82 ? 8.378 -6.248 12.160 1.00 83.38 82 ARG A CA 1
ATOM 670 C C . ARG A 1 82 ? 8.009 -6.237 10.684 1.00 83.38 82 ARG A C 1
ATOM 672 O O . ARG A 1 82 ? 6.826 -6.246 10.342 1.00 83.38 82 ARG A O 1
ATOM 679 N N . PHE A 1 83 ? 9.035 -6.235 9.840 1.00 82.44 83 PHE A N 1
ATOM 680 C CA . PHE A 1 83 ? 8.934 -6.190 8.397 1.00 82.44 83 PHE A CA 1
ATOM 681 C C . PHE A 1 83 ? 9.912 -7.159 7.751 1.00 82.44 83 PHE A C 1
ATOM 683 O O . PHE A 1 83 ? 11.027 -7.350 8.230 1.00 82.44 83 PHE A O 1
ATOM 690 N N . GLN A 1 84 ? 9.520 -7.708 6.609 1.00 81.94 84 GLN A N 1
ATOM 691 C CA . GLN A 1 84 ? 10.396 -8.486 5.746 1.00 81.94 84 GLN A CA 1
ATOM 692 C C . GLN A 1 84 ? 10.346 -7.917 4.328 1.00 81.94 84 GLN A C 1
ATOM 694 O O . GLN A 1 84 ? 9.276 -7.649 3.787 1.00 81.94 84 GLN A O 1
ATOM 699 N N . GLN A 1 85 ? 11.502 -7.720 3.694 1.00 79.81 85 GLN A N 1
ATOM 700 C CA . GLN A 1 85 ? 11.533 -7.239 2.314 1.00 79.81 85 GLN A CA 1
ATOM 701 C C . GLN A 1 85 ? 10.914 -8.288 1.382 1.00 79.81 85 GLN A C 1
ATOM 703 O O . GLN A 1 85 ? 11.293 -9.466 1.399 1.00 79.81 85 GLN A O 1
ATOM 708 N N . LEU A 1 86 ? 9.969 -7.874 0.536 1.00 80.19 86 LEU A N 1
ATOM 709 C CA . LEU A 1 86 ? 9.351 -8.781 -0.424 1.00 80.19 86 LEU A CA 1
ATOM 710 C C . LEU A 1 86 ? 10.401 -9.289 -1.417 1.00 80.19 86 LEU A C 1
ATOM 712 O O . LEU A 1 86 ? 11.178 -8.531 -1.991 1.00 80.19 86 LEU A O 1
ATOM 716 N N . ARG A 1 87 ? 10.389 -10.590 -1.720 1.00 68.44 87 ARG A N 1
ATOM 717 C CA . ARG A 1 87 ? 11.367 -11.176 -2.661 1.00 68.44 87 ARG A CA 1
ATOM 718 C C . ARG A 1 87 ? 11.357 -10.498 -4.034 1.00 68.44 87 ARG A C 1
ATOM 720 O O . ARG A 1 87 ? 12.392 -10.402 -4.680 1.00 68.44 87 ARG A O 1
ATOM 727 N N . THR A 1 88 ? 10.199 -10.001 -4.469 1.00 62.47 88 THR A N 1
ATOM 728 C CA . THR A 1 88 ? 10.049 -9.283 -5.742 1.00 62.47 88 THR A CA 1
ATOM 729 C C . THR A 1 88 ? 10.523 -7.829 -5.702 1.00 62.47 88 THR A C 1
ATOM 731 O O . THR A 1 88 ? 10.590 -7.205 -6.757 1.00 62.47 88 THR A O 1
ATOM 734 N N . SER A 1 89 ? 10.787 -7.266 -4.517 1.00 55.16 89 SER A N 1
ATOM 735 C CA . SER A 1 89 ? 11.160 -5.859 -4.329 1.00 55.16 89 SER A CA 1
ATOM 736 C C . SER A 1 89 ? 12.668 -5.644 -4.149 1.00 55.16 89 SER A C 1
ATOM 738 O O . SER A 1 89 ? 13.120 -4.512 -4.278 1.00 55.16 89 SER A O 1
ATOM 740 N N . LYS A 1 90 ? 13.465 -6.714 -3.992 1.00 54.78 90 LYS A N 1
ATOM 741 C CA . LYS A 1 90 ? 14.941 -6.656 -3.895 1.00 54.78 90 LYS A CA 1
ATOM 742 C C . LYS A 1 90 ? 15.634 -5.908 -5.051 1.00 54.78 90 LYS A C 1
ATOM 744 O O . LYS A 1 90 ? 16.737 -5.412 -4.881 1.00 54.78 90 LYS A O 1
ATOM 749 N N . TYR A 1 91 ? 14.995 -5.804 -6.220 1.00 52.22 91 TYR A N 1
ATOM 750 C CA . TYR A 1 91 ? 15.527 -5.082 -7.388 1.00 52.22 91 TYR A CA 1
ATOM 751 C C . TYR A 1 91 ? 15.300 -3.561 -7.356 1.00 52.22 91 TYR A C 1
ATOM 753 O O . TYR A 1 91 ? 15.746 -2.866 -8.263 1.00 52.22 91 TYR A O 1
ATOM 761 N N . PHE A 1 92 ? 14.580 -3.055 -6.353 1.00 48.84 92 PHE A N 1
ATOM 762 C CA . PHE A 1 92 ? 14.202 -1.646 -6.216 1.00 48.84 92 PHE A CA 1
ATOM 763 C C . PHE A 1 92 ? 14.799 -0.998 -4.959 1.00 48.84 92 PHE A C 1
ATOM 765 O O . PHE A 1 92 ? 14.398 0.103 -4.596 1.00 48.84 92 PHE A O 1
ATOM 772 N N . ASP A 1 93 ? 15.727 -1.675 -4.279 1.00 49.75 93 ASP A N 1
ATOM 773 C CA . ASP A 1 93 ? 16.390 -1.131 -3.099 1.00 49.75 93 ASP A CA 1
ATOM 774 C C . ASP A 1 93 ? 17.452 -0.088 -3.508 1.00 49.75 93 ASP A C 1
ATOM 776 O O . ASP A 1 93 ? 18.410 -0.450 -4.199 1.00 49.75 93 ASP A O 1
ATOM 780 N N . PRO A 1 94 ? 17.317 1.198 -3.126 1.00 49.12 94 PRO A N 1
ATOM 781 C CA . PRO A 1 94 ? 18.346 2.204 -3.382 1.00 49.12 94 PRO A CA 1
ATOM 782 C C . PRO A 1 94 ? 19.621 1.977 -2.552 1.00 49.12 94 PRO A C 1
ATOM 784 O O . PRO A 1 94 ? 20.652 2.560 -2.878 1.00 49.12 94 PRO A O 1
ATOM 787 N N . ASN A 1 95 ? 19.568 1.135 -1.513 1.00 46.38 95 ASN A N 1
ATOM 788 C CA . ASN A 1 95 ? 20.706 0.735 -0.687 1.00 46.38 95 ASN A CA 1
ATOM 789 C C . ASN A 1 95 ? 20.707 -0.791 -0.510 1.00 46.38 95 ASN A C 1
ATOM 791 O O . ASN A 1 95 ? 20.331 -1.280 0.555 1.00 46.38 95 ASN A O 1
ATOM 795 N N . PRO A 1 96 ? 21.137 -1.565 -1.522 1.00 44.75 96 PRO A N 1
ATOM 796 C CA . PRO A 1 96 ? 21.173 -3.013 -1.405 1.00 44.75 96 PRO A CA 1
ATOM 797 C C . PRO A 1 96 ? 22.142 -3.404 -0.284 1.00 44.75 96 PRO A C 1
ATOM 799 O O . PRO A 1 96 ? 23.362 -3.298 -0.431 1.00 44.75 96 PRO A O 1
ATOM 802 N N . LEU A 1 97 ? 21.608 -3.862 0.849 1.00 47.09 97 LEU A N 1
ATOM 803 C CA . LEU A 1 97 ? 22.418 -4.551 1.843 1.00 47.09 97 LEU A CA 1
ATOM 804 C C . LEU A 1 97 ? 22.908 -5.851 1.198 1.00 47.09 97 LEU A C 1
ATOM 806 O O . LEU A 1 97 ? 22.116 -6.707 0.801 1.00 47.09 97 LEU A O 1
ATOM 810 N N . LEU A 1 98 ? 24.229 -5.956 1.035 1.00 41.34 98 LEU A N 1
ATOM 811 C CA . LEU A 1 98 ? 24.908 -7.163 0.579 1.00 41.34 98 LEU A CA 1
ATOM 812 C C . LEU A 1 98 ? 24.564 -8.300 1.546 1.00 41.34 98 LEU A C 1
ATOM 814 O O . LEU A 1 98 ? 25.021 -8.310 2.686 1.00 41.34 98 LEU A O 1
ATOM 818 N N . ASP A 1 99 ? 23.739 -9.232 1.077 1.00 37.16 99 ASP A N 1
ATOM 819 C CA . ASP A 1 99 ? 23.350 -10.440 1.800 1.00 37.16 99 ASP A CA 1
ATOM 820 C C . ASP A 1 99 ? 24.613 -11.299 2.006 1.00 37.16 99 ASP A C 1
ATOM 822 O O . ASP A 1 99 ? 25.083 -11.989 1.097 1.00 37.16 99 ASP A O 1
ATOM 826 N N . TYR A 1 100 ? 25.238 -11.172 3.179 1.00 38.22 100 TYR A N 1
ATOM 827 C CA . TYR A 1 100 ? 26.397 -11.965 3.568 1.00 38.22 100 TYR A CA 1
ATOM 828 C C . TYR A 1 100 ? 25.903 -13.265 4.208 1.00 38.22 100 TYR A C 1
ATOM 830 O O . TYR A 1 100 ? 25.460 -13.280 5.352 1.00 38.22 100 TYR A O 1
ATOM 838 N N . GLY A 1 101 ? 26.047 -14.364 3.468 1.00 34.59 101 GLY A N 1
ATOM 839 C CA . GLY A 1 101 ? 26.147 -15.709 4.031 1.00 34.59 101 GLY A CA 1
ATOM 840 C C . GLY A 1 101 ? 24.837 -16.483 4.176 1.00 34.59 101 GLY A C 1
ATOM 841 O O . GLY A 1 101 ? 24.161 -16.424 5.197 1.00 34.59 101 GLY A O 1
ATOM 842 N N . SER A 1 102 ? 24.582 -17.376 3.220 1.00 31.78 102 SER A N 1
ATOM 843 C CA . SER A 1 102 ? 23.950 -18.656 3.541 1.00 31.78 102 SER A CA 1
ATOM 844 C C . SER A 1 102 ? 24.803 -19.775 2.954 1.00 31.78 102 SER A C 1
ATOM 846 O O . SER A 1 102 ? 24.803 -20.034 1.752 1.00 31.78 102 SER A O 1
ATOM 848 N N . ASP A 1 103 ? 25.602 -20.362 3.837 1.00 40.03 103 ASP A N 1
ATOM 849 C CA . ASP A 1 103 ? 26.486 -21.490 3.593 1.00 40.03 103 ASP A CA 1
ATOM 850 C C . ASP A 1 103 ? 25.681 -22.797 3.703 1.00 40.03 103 ASP A C 1
ATOM 852 O O . ASP A 1 103 ? 25.161 -23.099 4.778 1.00 40.03 103 ASP A O 1
ATOM 856 N N . ALA A 1 104 ? 25.563 -23.547 2.597 1.00 31.69 104 ALA A N 1
ATOM 857 C CA . ALA A 1 104 ? 25.407 -25.015 2.550 1.00 31.69 104 ALA A CA 1
ATOM 858 C C . ALA A 1 104 ? 25.348 -25.549 1.089 1.00 31.69 104 ALA A C 1
ATOM 860 O O . ALA A 1 104 ? 24.276 -25.866 0.586 1.00 31.69 104 ALA A O 1
ATOM 861 N N . GLN A 1 105 ? 26.524 -25.592 0.435 1.00 38.28 105 GLN A N 1
ATOM 862 C CA . GLN A 1 105 ? 27.155 -26.662 -0.396 1.00 38.28 105 GLN A CA 1
ATOM 863 C C . GLN A 1 105 ? 26.340 -27.638 -1.307 1.00 38.28 105 GLN A C 1
ATOM 865 O O . GLN A 1 105 ? 25.201 -27.977 -1.007 1.00 38.28 105 GLN A O 1
ATOM 870 N N . PRO A 1 106 ? 26.993 -28.363 -2.257 1.00 44.69 106 PRO A N 1
ATOM 871 C CA . PRO A 1 106 ? 28.089 -27.984 -3.167 1.00 44.69 106 PRO A CA 1
ATOM 872 C C . PRO A 1 106 ? 27.873 -28.491 -4.620 1.00 44.69 106 PRO A C 1
ATOM 874 O O . PRO A 1 106 ? 27.216 -29.504 -4.859 1.00 44.69 106 PRO A O 1
ATOM 877 N N . GLY A 1 107 ? 28.510 -27.864 -5.612 1.00 26.84 107 GLY A N 1
ATOM 878 C CA . GLY A 1 107 ? 28.569 -28.451 -6.953 1.00 26.84 107 GLY A CA 1
ATOM 879 C C . GLY A 1 107 ? 29.309 -27.612 -7.987 1.00 26.84 107 GLY A C 1
ATOM 880 O O . GLY A 1 107 ? 28.723 -26.712 -8.570 1.00 26.84 107 GLY A O 1
ATOM 881 N N . ALA A 1 108 ? 30.553 -28.015 -8.250 1.00 32.72 108 ALA A N 1
ATOM 882 C CA . ALA A 1 108 ? 31.430 -27.616 -9.352 1.00 32.72 108 ALA A CA 1
ATOM 883 C C . ALA A 1 108 ? 32.102 -26.236 -9.249 1.00 32.72 108 ALA A C 1
ATOM 885 O O . ALA A 1 108 ? 31.621 -25.201 -9.698 1.00 32.72 108 ALA A O 1
ATOM 886 N N . GLU A 1 109 ? 33.304 -26.310 -8.693 1.00 37.50 109 GLU A N 1
ATOM 887 C CA . GLU A 1 109 ? 34.397 -25.356 -8.771 1.00 37.50 109 GLU A CA 1
ATOM 888 C C . GLU A 1 109 ? 34.702 -24.966 -10.227 1.00 37.50 109 GLU A C 1
ATOM 890 O O . GLU A 1 109 ? 34.889 -25.819 -11.098 1.00 37.50 109 GLU A O 1
ATOM 895 N N . THR A 1 110 ? 34.848 -23.672 -10.497 1.00 30.59 110 THR A N 1
ATOM 896 C CA . THR A 1 110 ? 35.847 -23.210 -11.467 1.00 30.59 110 THR A CA 1
ATOM 897 C C . THR A 1 110 ? 36.372 -21.862 -10.996 1.00 30.59 110 THR A C 1
ATOM 899 O O . THR A 1 110 ? 35.684 -20.848 -11.039 1.00 30.59 110 THR A O 1
ATOM 902 N N . LEU A 1 111 ? 37.594 -21.899 -10.469 1.00 37.19 111 LEU A N 1
ATOM 903 C CA . LEU A 1 111 ? 38.402 -20.740 -10.122 1.00 37.19 111 LEU A CA 1
ATOM 904 C C . LEU A 1 111 ? 38.658 -19.911 -11.385 1.00 37.19 111 LEU A C 1
ATOM 906 O O . LEU A 1 111 ? 39.258 -20.434 -12.322 1.00 37.19 111 LEU A O 1
ATOM 910 N N . VAL A 1 112 ? 38.278 -18.633 -11.385 1.00 33.31 112 VAL A N 1
ATOM 911 C CA . VAL A 1 112 ? 38.993 -17.600 -12.147 1.00 33.31 112 VAL A CA 1
ATOM 912 C C . VAL A 1 112 ? 39.035 -16.326 -11.304 1.00 33.31 112 VAL A C 1
ATOM 914 O O . VAL A 1 112 ? 38.084 -15.995 -10.602 1.00 33.31 112 VAL A O 1
ATOM 917 N N . GLU A 1 113 ? 40.208 -15.715 -11.335 1.00 30.16 113 GLU A N 1
ATOM 918 C CA . GLU A 1 113 ? 40.800 -14.740 -10.427 1.00 30.16 113 GLU A CA 1
ATOM 919 C C . GLU A 1 113 ? 40.011 -13.442 -10.197 1.00 30.16 113 GLU A C 1
ATOM 921 O O . GLU A 1 113 ? 39.178 -13.026 -10.999 1.00 30.16 113 GLU A O 1
ATOM 926 N N . GLU A 1 114 ? 40.363 -12.792 -9.082 1.00 42.28 114 GLU A N 1
ATOM 927 C CA . GLU A 1 114 ? 40.144 -11.376 -8.780 1.00 42.28 114 GLU A CA 1
ATOM 928 C C . GLU A 1 114 ? 40.183 -10.492 -10.033 1.00 42.28 114 GLU A C 1
ATOM 930 O O . GLU A 1 114 ? 41.241 -10.259 -10.620 1.00 42.28 114 GLU A O 1
ATOM 935 N N . ILE A 1 115 ? 39.041 -9.902 -10.382 1.00 34.94 115 ILE A N 1
ATOM 936 C CA . ILE A 1 115 ? 39.015 -8.713 -11.228 1.00 34.94 115 ILE A CA 1
ATOM 937 C C . ILE A 1 115 ? 38.332 -7.609 -10.424 1.00 34.94 115 ILE A C 1
ATOM 939 O O . ILE A 1 115 ? 37.137 -7.644 -10.140 1.00 34.94 115 ILE A O 1
ATOM 943 N N . MET A 1 116 ? 39.161 -6.645 -10.023 1.00 36.22 116 MET A N 1
ATOM 944 C CA . MET A 1 116 ? 38.804 -5.297 -9.573 1.00 36.22 116 MET A CA 1
ATOM 945 C C . MET A 1 116 ? 37.673 -4.681 -10.425 1.00 36.22 116 MET A C 1
ATOM 947 O O . MET A 1 116 ? 37.511 -5.054 -11.584 1.00 36.22 116 MET A O 1
ATOM 951 N N . PRO A 1 117 ? 36.896 -3.717 -9.896 1.00 36.44 117 PRO A N 1
ATOM 952 C CA . PRO A 1 117 ? 35.621 -3.314 -10.480 1.00 36.44 117 PRO A CA 1
ATOM 953 C C . PRO A 1 117 ? 35.809 -2.718 -11.878 1.00 36.44 117 PRO A C 1
ATOM 955 O O . PRO A 1 117 ? 36.225 -1.569 -12.035 1.00 36.44 117 PRO A O 1
ATOM 958 N N . THR A 1 118 ? 35.479 -3.487 -12.912 1.00 35.72 118 THR A N 1
ATOM 959 C CA . THR A 1 118 ? 35.303 -2.945 -14.257 1.00 35.72 118 THR A CA 1
ATOM 960 C C . THR A 1 118 ? 34.026 -2.117 -14.285 1.00 35.72 118 THR A C 1
ATOM 962 O O . THR A 1 118 ? 32.954 -2.596 -13.916 1.00 35.72 118 THR A O 1
ATOM 965 N N . GLN A 1 119 ? 34.171 -0.860 -14.714 1.00 38.06 119 GLN A N 1
ATOM 966 C CA . GLN A 1 119 ? 33.090 0.074 -15.031 1.00 38.06 119 GLN A CA 1
ATOM 967 C C . GLN A 1 119 ? 31.919 -0.633 -15.733 1.00 38.06 119 GLN A C 1
ATOM 969 O O . GLN A 1 119 ? 32.165 -1.469 -16.608 1.00 38.06 119 GLN A O 1
ATOM 974 N N . PRO A 1 120 ? 30.656 -0.281 -15.421 1.00 37.00 120 PRO A N 1
ATOM 975 C CA . PRO A 1 120 ? 29.521 -0.853 -16.122 1.00 37.00 120 PRO A CA 1
ATOM 976 C C . PRO A 1 120 ? 29.603 -0.432 -17.588 1.00 37.00 120 PRO A C 1
ATOM 978 O O . PRO A 1 120 ? 29.478 0.743 -17.933 1.00 37.00 120 PRO A O 1
ATOM 981 N N . THR A 1 121 ? 29.850 -1.404 -18.459 1.00 41.78 121 THR A N 1
ATOM 982 C CA . THR A 1 121 ? 29.704 -1.224 -19.898 1.00 41.78 121 THR A CA 1
ATOM 983 C C . THR A 1 121 ? 28.204 -1.148 -20.167 1.00 41.78 121 THR A C 1
ATOM 985 O O . THR A 1 121 ? 27.479 -2.136 -20.065 1.00 41.78 121 THR A O 1
ATOM 988 N N . SER A 1 122 ? 27.728 0.074 -20.386 1.00 53.75 122 SER A N 1
ATOM 989 C CA . SER A 1 122 ? 26.362 0.388 -20.788 1.00 53.75 122 SER A CA 1
ATOM 990 C C . SER A 1 122 ? 26.097 -0.181 -22.182 1.00 53.75 122 SER A C 1
ATOM 992 O O . SER A 1 122 ? 26.409 0.480 -23.163 1.00 53.75 122 SER A O 1
ATOM 994 N N . ASP A 1 123 ? 25.525 -1.382 -22.261 1.00 52.50 123 ASP A N 1
ATOM 995 C CA . ASP A 1 123 ? 24.987 -1.948 -23.513 1.00 52.50 123 ASP A CA 1
ATOM 996 C C . ASP A 1 123 ? 23.675 -2.737 -23.294 1.00 52.50 123 ASP A C 1
ATOM 998 O O . ASP A 1 123 ? 23.250 -3.552 -24.112 1.00 52.50 123 ASP A O 1
ATOM 1002 N N . GLY A 1 124 ? 23.003 -2.506 -22.161 1.00 56.06 124 GLY A N 1
ATOM 1003 C CA . GLY A 1 124 ? 21.651 -3.009 -21.913 1.00 56.06 124 GLY A CA 1
ATOM 1004 C C . GLY A 1 124 ? 20.591 -1.994 -22.357 1.00 56.06 124 GLY A C 1
ATOM 1005 O O . GLY A 1 124 ? 20.826 -0.794 -22.219 1.00 56.06 124 GLY A O 1
ATOM 1006 N N . PRO A 1 125 ? 19.415 -2.431 -22.851 1.00 68.06 125 PRO A N 1
ATOM 1007 C CA . PRO A 1 125 ? 18.315 -1.513 -23.126 1.00 68.06 125 PRO A CA 1
ATOM 1008 C C . PRO A 1 125 ? 17.932 -0.773 -21.841 1.00 68.06 125 PRO A C 1
ATOM 1010 O O . PRO A 1 125 ? 17.759 -1.385 -20.784 1.00 68.06 125 PRO A O 1
ATOM 1013 N N . VAL A 1 126 ? 17.791 0.544 -21.944 1.00 75.50 126 VAL A N 1
ATOM 1014 C CA . VAL A 1 126 ? 17.283 1.403 -20.879 1.00 75.50 126 VAL A CA 1
ATOM 1015 C C . VAL A 1 126 ? 15.848 0.976 -20.574 1.00 75.50 126 VAL A C 1
ATOM 1017 O O . VAL A 1 126 ? 15.079 0.657 -21.481 1.00 75.50 126 VAL A O 1
ATOM 1020 N N . VAL A 1 127 ? 15.487 0.919 -19.293 1.00 78.69 127 VAL A N 1
ATOM 1021 C CA . VAL A 1 127 ? 14.158 0.494 -18.836 1.00 78.69 127 VAL A CA 1
ATOM 1022 C C . VAL A 1 127 ? 13.599 1.546 -17.890 1.00 78.69 127 VAL A C 1
ATOM 1024 O O . VAL A 1 127 ? 14.260 1.912 -16.919 1.00 78.69 127 VAL A O 1
ATOM 1027 N N . LYS A 1 128 ? 12.357 1.971 -18.120 1.00 79.56 128 LYS A N 1
ATOM 1028 C CA . LYS A 1 128 ? 11.575 2.760 -17.167 1.00 79.56 128 LYS A CA 1
ATOM 1029 C C . LYS A 1 128 ? 10.173 2.190 -16.979 1.00 79.56 128 LYS A C 1
ATOM 1031 O O . LYS A 1 128 ? 9.684 1.383 -17.769 1.00 79.56 128 LYS A O 1
ATOM 1036 N N . PHE A 1 129 ? 9.538 2.634 -15.905 1.00 78.81 129 PHE A N 1
ATOM 1037 C CA . PHE A 1 129 ? 8.158 2.315 -15.585 1.00 78.81 129 PHE A CA 1
ATOM 1038 C C . PHE A 1 129 ? 7.316 3.580 -15.672 1.00 78.81 129 PHE A C 1
ATOM 1040 O O . PHE A 1 129 ? 7.715 4.621 -15.152 1.00 78.81 129 PHE A O 1
ATOM 1047 N N . TRP A 1 130 ? 6.178 3.466 -16.343 1.00 78.12 130 TRP A N 1
ATOM 1048 C CA . TRP A 1 130 ? 5.157 4.496 -16.429 1.00 78.12 130 TRP A CA 1
ATOM 1049 C C . TRP A 1 130 ? 3.962 4.077 -15.573 1.00 78.12 130 TRP A C 1
ATOM 1051 O O . TRP A 1 130 ? 3.519 2.921 -15.637 1.00 78.12 130 TRP A O 1
ATOM 1061 N N . TYR A 1 131 ? 3.464 5.009 -14.767 1.00 74.25 131 TYR A N 1
ATOM 1062 C CA . TYR A 1 131 ? 2.375 4.786 -13.826 1.00 74.25 131 TYR A CA 1
ATOM 1063 C C . TYR A 1 131 ? 1.265 5.806 -14.098 1.00 74.25 131 TYR A C 1
ATOM 1065 O O . TYR A 1 131 ? 1.580 6.988 -14.187 1.00 74.25 131 TYR A O 1
ATOM 1073 N N . PRO A 1 132 ? -0.001 5.368 -14.196 1.00 68.19 132 PRO A N 1
ATOM 1074 C CA . PRO A 1 132 ? -1.131 6.277 -14.344 1.00 68.19 132 PRO A CA 1
ATOM 1075 C C . PRO A 1 132 ? -1.291 7.147 -13.090 1.00 68.19 132 PRO A C 1
ATOM 1077 O O . PRO A 1 132 ? -1.064 6.680 -11.967 1.00 68.19 132 PRO A O 1
ATOM 1080 N N . SER A 1 133 ? -1.701 8.397 -13.277 1.00 63.75 133 SER A N 1
ATOM 1081 C CA . SER A 1 133 ? -1.996 9.353 -12.206 1.00 63.75 133 SER A CA 1
ATOM 1082 C C . SER A 1 133 ? -3.264 9.000 -11.418 1.00 63.75 133 SER A C 1
ATOM 1084 O O . SER A 1 133 ? -3.371 9.352 -10.241 1.00 63.75 133 SER A O 1
ATOM 1086 N N . GLN A 1 134 ? -4.208 8.261 -12.014 1.00 57.91 134 GLN A N 1
ATOM 1087 C CA . GLN A 1 134 ? -5.385 7.725 -11.316 1.00 57.91 134 GLN A CA 1
ATOM 1088 C C . GLN A 1 134 ? -5.184 6.266 -10.873 1.00 57.91 134 GLN A C 1
ATOM 1090 O O . GLN A 1 134 ? -4.409 5.510 -11.456 1.00 57.91 134 GLN A O 1
ATOM 1095 N N . VAL A 1 135 ? -5.881 5.849 -9.806 1.00 50.06 135 VAL A N 1
ATOM 1096 C CA . VAL A 1 135 ? -5.712 4.518 -9.192 1.00 50.06 135 VAL A CA 1
ATOM 1097 C C . VAL A 1 135 ? -6.071 3.407 -10.188 1.00 50.06 135 VAL A C 1
ATOM 1099 O O . VAL A 1 135 ? -7.238 3.084 -10.405 1.00 50.06 135 VAL A O 1
ATOM 1102 N N . GLY A 1 136 ? -5.036 2.780 -10.749 1.00 54.12 136 GLY A N 1
ATOM 1103 C CA . GLY A 1 136 ? -5.140 1.682 -11.707 1.00 54.12 136 GLY A CA 1
ATOM 1104 C C . GLY A 1 136 ? -4.992 2.138 -13.159 1.00 54.12 136 GLY A C 1
ATOM 1105 O O . GLY A 1 136 ? -5.228 3.282 -13.507 1.00 54.12 136 GLY A O 1
ATOM 1106 N N . LEU A 1 137 ? -4.625 1.208 -14.041 1.00 50.94 137 LEU A N 1
ATOM 1107 C CA . LEU A 1 137 ? -4.389 1.465 -15.471 1.00 50.94 137 LEU A CA 1
ATOM 1108 C C . LEU A 1 137 ? -5.632 1.938 -16.265 1.00 50.94 137 LEU A C 1
ATOM 1110 O O . LEU A 1 137 ? -5.542 2.047 -17.482 1.00 50.94 137 LEU A O 1
ATOM 1114 N N . GLY A 1 138 ? -6.787 2.187 -15.633 1.00 55.22 138 GLY A N 1
ATOM 1115 C CA . GLY A 1 138 ? -7.989 2.709 -16.297 1.00 55.22 138 GLY A CA 1
ATOM 1116 C C . GLY A 1 138 ? -8.352 1.987 -17.616 1.00 55.22 138 GLY A C 1
ATOM 1117 O O . GLY A 1 138 ? -8.124 0.773 -17.741 1.00 55.22 138 GLY A O 1
ATOM 1118 N N . PRO A 1 139 ? -8.867 2.711 -18.634 1.00 50.50 139 PRO A N 1
ATOM 1119 C CA . PRO A 1 139 ? -9.091 2.200 -19.997 1.00 50.50 139 PRO A CA 1
ATOM 1120 C C . PRO A 1 139 ? -7.824 1.644 -20.677 1.00 50.50 139 PRO A C 1
ATOM 1122 O O . PRO A 1 139 ? -7.914 0.905 -21.657 1.00 50.50 139 PRO A O 1
ATOM 1125 N N . ILE A 1 140 ? -6.638 1.961 -20.144 1.00 56.84 140 ILE A N 1
ATOM 1126 C CA . ILE A 1 140 ? -5.328 1.509 -20.629 1.00 56.84 140 ILE A CA 1
ATOM 1127 C C . ILE A 1 140 ? -4.988 0.091 -20.099 1.00 56.84 140 ILE A C 1
ATOM 1129 O O . ILE A 1 140 ? -3.989 -0.494 -20.507 1.00 56.84 140 ILE A O 1
ATOM 1133 N N . SER A 1 141 ? -5.818 -0.540 -19.255 1.00 58.28 141 SER A N 1
ATOM 1134 C CA . SER A 1 141 ? -5.456 -1.803 -18.577 1.00 58.28 141 SER A CA 1
ATOM 1135 C C . SER A 1 141 ? -5.826 -3.116 -19.281 1.00 58.28 141 SER A C 1
ATOM 1137 O O . SER A 1 141 ? -5.137 -4.115 -19.068 1.00 58.28 141 SER A O 1
ATOM 1139 N N . TYR A 1 142 ? -6.895 -3.150 -20.089 1.00 49.38 142 TYR A N 1
ATOM 1140 C CA . TYR A 1 142 ? -7.462 -4.420 -20.581 1.00 49.38 142 TYR A CA 1
ATOM 1141 C C . TYR A 1 142 ? -7.680 -4.468 -22.105 1.00 49.38 142 TYR A C 1
ATOM 1143 O O . TYR A 1 142 ? -7.351 -5.482 -22.714 1.00 49.38 142 TYR A O 1
ATOM 1151 N N . ASP A 1 143 ? -8.102 -3.364 -22.739 1.00 52.34 143 ASP A N 1
ATOM 1152 C CA . ASP A 1 143 ? -8.393 -3.297 -24.191 1.00 52.34 143 ASP A CA 1
ATOM 1153 C C . ASP A 1 143 ? -7.396 -2.441 -25.005 1.00 52.34 143 ASP A C 1
ATOM 1155 O O . ASP A 1 143 ? -7.543 -2.242 -26.211 1.00 52.34 143 ASP A O 1
ATOM 1159 N N . SER A 1 144 ? -6.330 -1.952 -24.372 1.00 63.84 144 SER A N 1
ATOM 1160 C CA . SER A 1 144 ? -5.360 -1.016 -24.962 1.00 63.84 144 SER A CA 1
ATOM 1161 C C . SER A 1 144 ? -4.217 -1.677 -25.735 1.00 63.84 144 SER A C 1
ATOM 1163 O O . SER A 1 144 ? -3.364 -0.975 -26.277 1.00 63.84 144 SER A O 1
ATOM 1165 N N . GLY A 1 145 ? -4.180 -3.010 -25.827 1.00 70.00 145 GLY A N 1
ATOM 1166 C CA . GLY A 1 145 ? -3.121 -3.754 -26.523 1.00 70.00 145 GLY A CA 1
ATOM 1167 C C . GLY A 1 145 ? -2.776 -3.208 -27.922 1.00 70.00 145 GLY A C 1
ATOM 1168 O O . GLY A 1 145 ? -1.593 -3.034 -28.217 1.00 70.00 145 GLY A O 1
ATOM 1169 N N . PRO A 1 146 ? -3.763 -2.860 -28.775 1.00 79.56 146 PRO A N 1
ATOM 1170 C CA . PRO A 1 146 ? -3.501 -2.235 -30.073 1.00 79.56 146 PRO A CA 1
ATOM 1171 C C . PRO A 1 146 ? -2.883 -0.831 -29.982 1.00 79.56 146 PRO A C 1
ATOM 1173 O O . PRO A 1 146 ? -2.040 -0.482 -30.807 1.00 79.56 146 PRO A O 1
ATOM 1176 N N . LEU A 1 147 ? -3.286 -0.033 -28.991 1.00 80.56 147 LEU A N 1
ATOM 1177 C CA . LEU A 1 147 ? -2.785 1.324 -28.766 1.00 80.56 147 LEU A CA 1
ATOM 1178 C C . LEU A 1 147 ? -1.352 1.295 -28.222 1.00 80.56 147 LEU A C 1
ATOM 1180 O O . LEU A 1 147 ? -0.481 1.953 -28.781 1.00 80.56 147 LEU A O 1
ATOM 1184 N N . LEU A 1 148 ? -1.073 0.452 -27.227 1.00 83.44 148 LEU A N 1
ATOM 1185 C CA . LEU A 1 148 ? 0.276 0.266 -26.684 1.00 83.44 148 LEU A CA 1
ATOM 1186 C C . LEU A 1 148 ? 1.244 -0.280 -27.736 1.00 83.44 148 LEU A C 1
ATOM 1188 O O . LEU A 1 148 ? 2.387 0.167 -27.808 1.00 83.44 148 LEU A O 1
ATOM 1192 N N . ARG A 1 149 ? 0.780 -1.192 -28.601 1.00 82.44 149 ARG A N 1
ATOM 1193 C CA . ARG A 1 149 ? 1.577 -1.669 -29.738 1.00 82.44 149 ARG A CA 1
ATOM 1194 C C . ARG A 1 149 ? 1.912 -0.532 -30.704 1.00 82.44 149 ARG A C 1
ATOM 1196 O O . ARG A 1 149 ? 3.046 -0.439 -31.154 1.00 82.44 149 ARG A O 1
ATOM 1203 N N . ARG A 1 150 ? 0.956 0.355 -30.987 1.00 84.06 150 ARG A N 1
ATOM 1204 C CA . ARG A 1 150 ? 1.181 1.502 -31.874 1.00 84.06 150 ARG A CA 1
ATOM 1205 C C . ARG A 1 150 ? 2.180 2.501 -31.288 1.00 84.06 150 ARG A C 1
ATOM 1207 O O . ARG A 1 150 ? 3.038 2.977 -32.018 1.00 84.06 150 ARG A O 1
ATOM 1214 N N . ILE A 1 151 ? 2.103 2.781 -29.987 1.00 85.50 151 ILE A N 1
ATOM 1215 C CA . ILE A 1 151 ? 3.064 3.658 -29.295 1.00 85.50 151 ILE A CA 1
ATOM 1216 C C . ILE A 1 151 ? 4.462 3.027 -29.314 1.00 85.50 151 ILE A C 1
ATOM 1218 O O . ILE A 1 151 ? 5.434 3.698 -29.650 1.00 85.50 151 ILE A O 1
ATOM 1222 N N . SER A 1 152 ? 4.550 1.725 -29.035 1.00 85.69 152 SER A N 1
ATOM 1223 C CA . SER A 1 152 ? 5.784 0.932 -29.099 1.00 85.69 152 SER A CA 1
ATOM 1224 C C . SER A 1 152 ? 6.446 0.999 -30.485 1.00 85.69 152 SER A C 1
ATOM 1226 O O . SER A 1 152 ? 7.644 1.256 -30.583 1.00 85.69 152 SER A O 1
ATOM 1228 N N . GLU A 1 153 ? 5.664 0.857 -31.559 1.00 88.06 153 GLU A N 1
ATOM 1229 C CA . GLU A 1 153 ? 6.144 0.987 -32.943 1.00 88.06 153 GLU A CA 1
ATOM 1230 C C . GLU A 1 153 ? 6.575 2.422 -33.290 1.00 88.06 153 GLU A C 1
ATOM 1232 O O . GLU A 1 153 ? 7.601 2.603 -33.942 1.00 88.06 153 GLU A O 1
ATOM 1237 N N . MET A 1 154 ? 5.818 3.436 -32.856 1.00 86.62 154 MET A N 1
ATOM 1238 C CA . MET A 1 154 ? 6.108 4.848 -33.146 1.00 86.62 154 MET A CA 1
ATOM 1239 C C . MET A 1 154 ? 7.393 5.341 -32.480 1.00 86.62 154 MET A C 1
ATOM 1241 O O . MET A 1 154 ? 8.156 6.068 -33.102 1.00 86.62 154 MET A O 1
ATOM 1245 N N . THR A 1 155 ? 7.625 4.927 -31.237 1.00 87.19 155 THR A N 1
ATOM 1246 C CA . THR A 1 155 ? 8.732 5.420 -30.400 1.00 87.19 155 THR A CA 1
ATOM 1247 C C . THR A 1 155 ? 9.954 4.504 -30.434 1.00 87.19 155 THR A C 1
ATOM 1249 O O . THR A 1 155 ? 10.973 4.784 -29.812 1.00 87.19 155 THR A O 1
ATOM 1252 N N . GLY A 1 156 ? 9.880 3.362 -31.128 1.00 86.62 156 GLY A N 1
ATOM 1253 C CA . GLY A 1 156 ? 10.950 2.363 -31.101 1.00 86.62 156 GLY A CA 1
ATOM 1254 C C . GLY A 1 156 ? 11.210 1.825 -29.689 1.00 86.62 156 GLY A C 1
ATOM 1255 O O . GLY A 1 156 ? 12.357 1.556 -29.323 1.00 86.62 156 GLY A O 1
ATOM 1256 N N . THR A 1 157 ? 10.154 1.703 -28.884 1.00 88.62 157 THR A N 1
ATOM 1257 C CA . THR A 1 157 ? 10.201 1.162 -27.523 1.00 88.62 157 THR A CA 1
ATOM 1258 C C . THR A 1 157 ? 9.543 -0.209 -27.478 1.00 88.62 157 THR A C 1
ATOM 1260 O O . THR A 1 157 ? 8.795 -0.592 -28.371 1.00 88.62 157 THR A O 1
ATOM 1263 N N . GLN A 1 158 ? 9.794 -0.971 -26.422 1.00 87.69 158 GLN A N 1
ATOM 1264 C CA . GLN A 1 158 ? 9.048 -2.175 -26.086 1.00 87.69 158 GLN A CA 1
ATOM 1265 C C . GLN A 1 158 ? 8.222 -1.901 -24.833 1.00 87.69 158 GLN A C 1
ATOM 1267 O O . GLN A 1 158 ? 8.781 -1.635 -23.769 1.00 87.69 158 GLN A O 1
ATOM 1272 N N . ILE A 1 159 ? 6.896 -1.967 -24.972 1.00 84.00 159 ILE A N 1
ATOM 1273 C CA . ILE A 1 159 ? 5.948 -1.651 -23.900 1.00 84.00 159 ILE A CA 1
ATOM 1274 C C . ILE A 1 159 ? 5.251 -2.933 -23.449 1.00 84.00 159 ILE A C 1
ATOM 1276 O O . ILE A 1 159 ? 4.625 -3.630 -24.249 1.00 84.00 159 ILE A O 1
ATOM 1280 N N . ALA A 1 160 ? 5.350 -3.250 -22.162 1.00 80.25 160 ALA A N 1
ATOM 1281 C CA . ALA A 1 160 ? 4.718 -4.415 -21.558 1.00 80.25 160 ALA A CA 1
ATOM 1282 C C . ALA A 1 160 ? 3.833 -4.006 -20.378 1.00 80.25 160 ALA A C 1
ATOM 1284 O O . ALA A 1 160 ? 4.273 -3.311 -19.463 1.00 80.25 160 ALA A O 1
ATOM 1285 N N . VAL A 1 161 ? 2.591 -4.494 -20.369 1.00 73.12 161 VAL A N 1
ATOM 1286 C CA . VAL A 1 161 ? 1.660 -4.289 -19.254 1.00 73.12 161 VAL A CA 1
ATOM 1287 C C . VAL A 1 161 ? 2.118 -5.115 -18.056 1.00 73.12 161 VAL A C 1
ATOM 1289 O O . VAL A 1 161 ? 2.188 -6.344 -18.128 1.00 73.12 161 VAL A O 1
ATOM 1292 N N . GLN A 1 162 ? 2.389 -4.460 -16.928 1.00 66.38 162 GLN A N 1
ATOM 1293 C CA . GLN A 1 162 ? 2.810 -5.122 -15.696 1.00 66.38 162 GLN A CA 1
ATOM 1294 C C . GLN A 1 162 ? 1.663 -5.178 -14.674 1.00 66.38 162 GLN A C 1
ATOM 1296 O O . GLN A 1 162 ? 1.792 -4.757 -13.528 1.00 66.38 162 GLN A O 1
ATOM 1301 N N . ARG A 1 163 ? 0.520 -5.750 -15.087 1.00 61.72 163 ARG A N 1
ATOM 1302 C CA . ARG A 1 163 ? -0.707 -5.915 -14.274 1.00 61.72 163 ARG A CA 1
ATOM 1303 C C . ARG A 1 163 ? -1.059 -4.633 -13.496 1.00 61.72 163 ARG A C 1
ATOM 1305 O O . ARG A 1 163 ? -1.176 -3.576 -14.093 1.00 61.72 163 ARG A O 1
ATOM 1312 N N . ALA A 1 164 ? -1.212 -4.713 -12.172 1.00 53.06 164 ALA A N 1
ATOM 1313 C CA . ALA A 1 164 ? -1.563 -3.581 -11.312 1.00 53.06 164 ALA A CA 1
ATOM 1314 C C . ALA A 1 164 ? -0.441 -2.531 -11.150 1.00 53.06 164 ALA A C 1
ATOM 1316 O O . ALA A 1 164 ? -0.637 -1.555 -10.438 1.00 53.06 164 ALA A O 1
ATOM 1317 N N . ARG A 1 165 ? 0.735 -2.737 -11.762 1.00 53.53 165 ARG A N 1
ATOM 1318 C CA . ARG A 1 165 ? 1.950 -1.929 -11.561 1.00 53.53 165 ARG A CA 1
ATOM 1319 C C . ARG A 1 165 ? 2.265 -0.975 -12.720 1.00 53.53 165 ARG A C 1
ATOM 1321 O O . ARG A 1 165 ? 3.374 -0.469 -12.775 1.00 53.53 165 ARG A O 1
ATOM 1328 N N . GLY A 1 166 ? 1.341 -0.746 -13.652 1.00 71.25 166 GLY A N 1
ATOM 1329 C CA . GLY A 1 166 ? 1.570 0.180 -14.767 1.00 71.25 166 GLY A CA 1
ATOM 1330 C C . GLY A 1 166 ? 2.209 -0.471 -16.000 1.00 71.25 166 GLY A C 1
ATOM 1331 O O . GLY A 1 166 ? 2.018 -1.666 -16.266 1.00 71.25 166 GLY A O 1
ATOM 1332 N N . LEU A 1 167 ? 2.954 0.319 -16.776 1.00 80.88 167 LEU A N 1
ATOM 1333 C CA . LEU A 1 167 ? 3.606 -0.100 -18.019 1.00 80.88 167 LEU A CA 1
ATOM 1334 C C . LEU A 1 167 ? 5.128 -0.117 -17.853 1.00 80.88 167 LEU A C 1
ATOM 1336 O O . LEU A 1 167 ? 5.726 0.840 -17.371 1.00 80.88 167 LEU A O 1
ATOM 1340 N N . ARG A 1 168 ? 5.774 -1.197 -18.296 1.00 82.62 168 ARG A N 1
ATOM 1341 C CA . ARG A 1 168 ? 7.232 -1.271 -18.440 1.00 82.62 168 ARG A CA 1
ATOM 1342 C C . ARG A 1 168 ? 7.605 -0.864 -19.860 1.00 82.62 168 ARG A C 1
ATOM 1344 O O . ARG A 1 168 ? 7.142 -1.510 -20.796 1.00 82.62 168 ARG A O 1
ATOM 1351 N N . ILE A 1 169 ? 8.462 0.140 -20.003 1.00 83.31 169 ILE A N 1
ATOM 1352 C CA . ILE A 1 169 ? 8.939 0.675 -21.282 1.00 83.31 169 ILE A CA 1
ATOM 1353 C C . ILE A 1 169 ? 10.443 0.433 -21.361 1.00 83.31 169 ILE A C 1
ATOM 1355 O O . ILE A 1 169 ? 11.173 0.756 -20.423 1.00 83.31 169 ILE A O 1
ATOM 1359 N N . SER A 1 170 ? 10.922 -0.141 -22.460 1.00 83.38 170 SER A N 1
ATOM 1360 C CA . SER A 1 170 ? 12.357 -0.327 -22.682 1.00 83.38 170 SER A CA 1
ATOM 1361 C C . SER A 1 170 ? 12.790 0.033 -24.093 1.00 83.38 170 SER A C 1
ATOM 1363 O O . SER A 1 170 ? 12.087 -0.297 -25.043 1.00 83.38 170 SER A O 1
ATOM 1365 N N . ALA A 1 171 ? 13.955 0.658 -24.237 1.00 86.06 171 ALA A N 1
ATOM 1366 C CA . ALA A 1 171 ? 14.520 1.055 -25.525 1.00 86.06 171 ALA A CA 1
ATOM 1367 C C . ALA A 1 171 ? 16.047 1.135 -25.460 1.00 86.06 171 ALA A C 1
ATOM 1369 O O . ALA A 1 171 ? 16.629 1.116 -24.380 1.00 86.06 171 ALA A O 1
ATOM 1370 N N . GLN A 1 172 ? 16.710 1.240 -26.612 1.00 82.06 172 GLN A N 1
ATOM 1371 C CA . GLN A 1 172 ? 18.165 1.442 -26.647 1.00 82.06 172 GLN A CA 1
ATOM 1372 C C . GLN A 1 172 ? 18.576 2.862 -26.241 1.00 82.06 172 GLN A C 1
ATOM 1374 O O . GLN A 1 172 ? 19.661 3.055 -25.703 1.00 82.06 172 GLN A O 1
ATOM 1379 N N . HIS A 1 173 ? 17.699 3.842 -26.468 1.00 82.88 173 HIS A N 1
ATOM 1380 C CA . HIS A 1 173 ? 17.957 5.248 -26.188 1.00 82.88 173 HIS A CA 1
ATOM 1381 C C . HIS A 1 173 ? 16.920 5.803 -25.222 1.00 82.88 173 HIS A C 1
ATOM 1383 O O . HIS A 1 173 ? 15.744 5.447 -25.283 1.00 82.88 173 HIS A O 1
ATOM 1389 N N . MET A 1 174 ? 17.380 6.672 -24.327 1.00 78.62 174 MET A N 1
ATOM 1390 C CA . MET A 1 174 ? 16.542 7.305 -23.318 1.00 78.62 174 MET A CA 1
ATOM 1391 C C . MET A 1 174 ? 15.484 8.220 -23.951 1.00 78.62 174 MET A C 1
ATOM 1393 O O . MET A 1 174 ? 14.334 8.185 -23.527 1.00 78.62 174 MET A O 1
ATOM 1397 N N . ASP A 1 175 ? 15.838 8.924 -25.026 1.00 83.44 175 ASP A N 1
ATOM 1398 C CA . ASP A 1 175 ? 14.946 9.819 -25.774 1.00 83.44 175 ASP A CA 1
ATOM 1399 C C . ASP A 1 175 ? 13.673 9.099 -26.252 1.00 83.44 175 ASP A C 1
ATOM 1401 O O . ASP A 1 175 ? 12.568 9.612 -26.114 1.00 83.44 175 ASP A O 1
ATOM 1405 N N . ASN A 1 176 ? 13.808 7.850 -26.712 1.00 83.44 176 ASN A N 1
ATOM 1406 C CA . ASN A 1 176 ? 12.678 7.016 -27.127 1.00 83.44 176 ASN A CA 1
ATOM 1407 C C . ASN A 1 176 ? 11.732 6.693 -25.957 1.00 83.44 176 ASN A C 1
ATOM 1409 O O . ASN A 1 176 ? 10.527 6.531 -26.141 1.00 83.44 176 ASN A O 1
ATOM 1413 N N . ILE A 1 177 ? 12.282 6.549 -24.747 1.00 80.19 177 ILE A N 1
ATOM 1414 C CA . ILE A 1 177 ? 11.501 6.288 -23.533 1.00 80.19 177 ILE A CA 1
ATOM 1415 C C . ILE A 1 177 ? 10.776 7.555 -23.092 1.00 80.19 177 ILE A C 1
ATOM 1417 O O . ILE A 1 177 ? 9.617 7.461 -22.701 1.00 80.19 177 ILE A O 1
ATOM 1421 N N . GLU A 1 178 ? 11.436 8.710 -23.153 1.00 83.25 178 GLU A N 1
ATOM 1422 C CA . GLU A 1 178 ? 10.831 10.004 -22.818 1.00 83.25 178 GLU A CA 1
ATOM 1423 C C . GLU A 1 178 ? 9.680 10.328 -23.773 1.00 83.25 178 GLU A C 1
ATOM 1425 O O . GLU A 1 178 ? 8.573 10.590 -23.313 1.00 83.25 178 GLU A O 1
ATOM 1430 N N . GLU A 1 179 ? 9.876 10.146 -25.080 1.00 86.88 179 GLU A N 1
ATOM 1431 C CA . GLU A 1 179 ? 8.812 10.322 -26.076 1.00 86.88 179 GLU A CA 1
ATOM 1432 C C . GLU A 1 179 ? 7.616 9.385 -25.821 1.00 86.88 179 GLU A C 1
ATOM 1434 O O . GLU A 1 179 ? 6.457 9.791 -25.915 1.00 86.88 179 GLU A O 1
ATOM 1439 N N . ALA A 1 180 ? 7.872 8.124 -25.454 1.00 84.44 180 ALA A N 1
ATOM 1440 C CA . ALA A 1 180 ? 6.805 7.187 -25.107 1.00 84.44 180 ALA A CA 1
ATOM 1441 C C . ALA A 1 180 ? 6.052 7.589 -23.832 1.00 84.44 180 ALA A C 1
ATOM 1443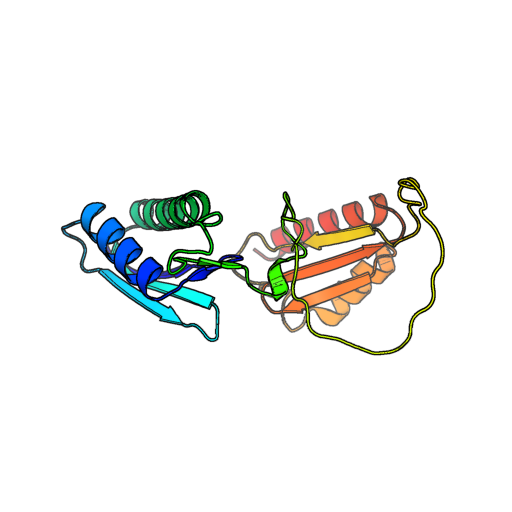 O O . ALA A 1 180 ? 4.844 7.367 -23.759 1.00 84.44 180 ALA A O 1
ATOM 1444 N N . MET A 1 181 ? 6.740 8.165 -22.845 1.00 83.06 181 MET A N 1
ATOM 1445 C CA . MET A 1 181 ? 6.124 8.666 -21.614 1.00 83.06 181 MET A CA 1
ATOM 1446 C C . MET A 1 181 ? 5.244 9.885 -21.883 1.00 83.06 181 MET A C 1
ATOM 1448 O O . MET A 1 181 ? 4.082 9.861 -21.489 1.00 83.06 181 MET A O 1
ATOM 1452 N N . ASP A 1 182 ? 5.730 10.864 -22.645 1.00 84.62 182 ASP A N 1
ATOM 1453 C CA . ASP A 1 182 ? 4.969 12.072 -22.987 1.00 84.62 182 ASP A CA 1
ATOM 1454 C C . ASP A 1 182 ? 3.664 11.740 -23.733 1.00 84.62 182 ASP A C 1
ATOM 1456 O O . ASP A 1 182 ? 2.610 12.335 -23.486 1.00 84.62 182 ASP A O 1
ATOM 1460 N N . ILE A 1 183 ? 3.706 10.750 -24.635 1.00 84.50 183 ILE A N 1
ATOM 1461 C CA . ILE A 1 183 ? 2.514 10.266 -25.347 1.00 84.50 183 ILE A CA 1
ATOM 1462 C C . ILE A 1 183 ? 1.535 9.593 -24.379 1.00 84.50 183 ILE A C 1
ATOM 1464 O O . ILE A 1 183 ? 0.326 9.789 -24.505 1.00 84.50 183 ILE A O 1
ATOM 1468 N N . LEU A 1 184 ? 2.028 8.784 -23.440 1.00 82.56 184 LEU A N 1
ATOM 1469 C CA . LEU A 1 184 ? 1.184 8.103 -22.456 1.00 82.56 184 LEU A CA 1
ATOM 1470 C C . LEU A 1 184 ? 0.533 9.094 -21.481 1.00 82.56 184 LEU A C 1
ATOM 1472 O O . LEU A 1 184 ? -0.661 8.958 -21.221 1.00 82.56 184 LEU A O 1
ATOM 1476 N N . ASP A 1 185 ? 1.267 10.111 -21.030 1.00 80.00 185 ASP A N 1
ATOM 1477 C CA . ASP A 1 185 ? 0.750 11.193 -20.183 1.00 80.00 185 ASP A CA 1
ATOM 1478 C C . ASP A 1 185 ? -0.326 12.000 -20.925 1.00 80.00 185 ASP A C 1
ATOM 1480 O O . ASP A 1 185 ? -1.438 12.177 -20.429 1.00 80.00 185 ASP A O 1
ATOM 1484 N N . SER A 1 186 ? -0.062 12.379 -22.180 1.00 79.31 186 SER A N 1
ATOM 1485 C CA . SER A 1 186 ? -1.032 13.098 -23.024 1.00 79.31 186 SER A CA 1
ATOM 1486 C C . SER A 1 186 ? -2.311 12.289 -23.277 1.00 79.31 186 SER A C 1
ATOM 1488 O O . SER A 1 186 ? -3.405 12.844 -23.398 1.00 79.31 186 SER A O 1
ATOM 1490 N N . LEU A 1 187 ? -2.192 10.964 -23.392 1.00 76.81 187 LEU A N 1
ATOM 1491 C CA . LEU A 1 187 ? -3.337 10.071 -23.561 1.00 76.81 187 LEU A CA 1
ATOM 1492 C C . LEU A 1 187 ? -4.131 9.918 -22.270 1.00 76.81 187 LEU A C 1
ATOM 1494 O O . LEU A 1 187 ? -5.354 9.822 -22.338 1.00 76.81 187 LEU A O 1
ATOM 1498 N N . GLU A 1 188 ? -3.460 9.899 -21.120 1.00 71.38 188 GLU A N 1
ATOM 1499 C CA . GLU A 1 188 ? -4.133 9.909 -19.828 1.00 71.38 188 GLU A CA 1
ATOM 1500 C C . GLU A 1 188 ? -4.948 11.196 -19.658 1.00 71.38 188 GLU A C 1
ATOM 1502 O O . GLU A 1 188 ? -6.139 11.106 -19.377 1.00 71.38 188 GLU A O 1
ATOM 1507 N N . GLU A 1 189 ? -4.374 12.365 -19.954 1.00 70.81 189 GLU A N 1
ATOM 1508 C CA . GLU A 1 189 ? -5.085 13.653 -19.904 1.00 70.81 189 GLU A CA 1
ATOM 1509 C C . GLU A 1 189 ? -6.314 13.704 -20.828 1.00 70.81 189 GLU A C 1
ATOM 1511 O O . GLU A 1 189 ? -7.327 14.310 -20.483 1.00 70.81 189 GLU A O 1
ATOM 1516 N N . CYS A 1 190 ? -6.257 13.051 -21.994 1.00 65.19 190 CYS A N 1
ATOM 1517 C CA . CYS A 1 190 ? -7.374 12.987 -22.945 1.00 65.19 190 CYS A CA 1
ATOM 1518 C C . CYS A 1 190 ? -8.508 12.032 -22.533 1.00 65.19 190 CYS A C 1
ATOM 1520 O O . CYS A 1 190 ? -9.593 12.093 -23.118 1.00 65.19 190 CYS A O 1
ATOM 1522 N N . LEU A 1 191 ? -8.247 11.094 -21.619 1.00 61.47 191 LEU A N 1
ATOM 1523 C CA . LEU A 1 191 ? -9.191 10.046 -21.212 1.00 61.47 191 LEU A CA 1
ATOM 1524 C C . LEU A 1 191 ? -9.944 10.3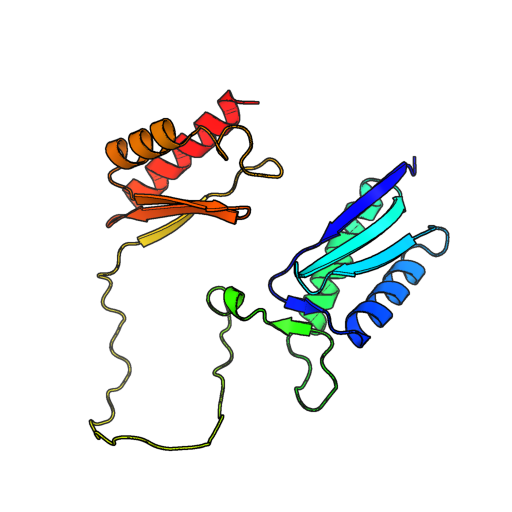76 -19.909 1.00 61.47 191 LEU A C 1
ATOM 1526 O O . LEU A 1 191 ? -10.794 9.577 -19.503 1.00 61.47 191 LEU A O 1
ATOM 1530 N N . VAL A 1 192 ? -9.642 11.522 -19.283 1.00 50.38 192 VAL A N 1
ATOM 1531 C CA . VAL A 1 192 ? -10.305 12.071 -18.082 1.00 50.38 192 VAL A CA 1
ATOM 1532 C C . VAL A 1 192 ? -11.518 12.925 -18.443 1.00 50.38 192 VAL A C 1
ATOM 1534 O O . VAL A 1 192 ? -11.448 13.705 -19.418 1.00 50.38 192 VAL A O 1
#